Protein AF-M5BSR9-F1 (afdb_monomer_lite)

InterPro domains:
  IPR001547 Glycoside hydrolase, family 5 [PF00150] (48-193)
  IPR017853 Glycoside hydrolase superfamily [SSF51445] (1-193)
  IPR018087 Glycoside hydrolase, family 5, conserved site [PS00659] (159-168)
  IPR050386 Glycosyl Hydrolase 5 (Cellulase A) [PTHR31297] (33-192)

Secondary structure (DSSP, 8-state):
---------------PPPPPP----HHHHHHHH-SEEE-TTSTTSSSSTTSSSPPP-HHHHHHHHHTT--EEEE----GGGB-S-TTT-PBPHHHHHHHHHHHHHHHHTT-EEEE---GGGGTTT---SS-S-HHHHHHHHHHHHHHHHHHHTTS-TTEEE-S-SS----SHHHHHHHHHHHHHHHHHHHHTS--

Foldseek 3Di:
DDDDDDDDDPPPPPQDDFPAADDDDPVRLVVQQPPEEEPPCAQQPPPGGPNRHHHDDLVVLLVVVVVPGQAYEYEHEQVNQQPDAPPQRDGNPVSLVVVLVVVSSNVVNNHQYEYEHEPCQVPLLQQEDDDPDNVRSLSSLLNVLLVNLLSCQRHYPSYHYDYYPPRDYDDPVSVVSVVVSVVSSVVSNVVSYDD

pLDDT: mean 91.67, std 15.68, range [38.94, 98.94]

Structure (mmCIF, N/CA/C/O backbone):
data_AF-M5BSR9-F1
#
_entry.id   AF-M5BSR9-F1
#
loop_
_atom_site.group_PDB
_atom_site.id
_atom_site.type_symbol
_atom_site.label_atom_id
_atom_site.label_alt_id
_atom_site.label_comp_id
_atom_site.label_asym_id
_atom_site.label_entity_id
_atom_site.label_seq_id
_atom_site.pdbx_PDB_ins_code
_atom_site.Cartn_x
_atom_site.Cartn_y
_atom_site.Cartn_z
_atom_site.occupancy
_atom_site.B_iso_or_equiv
_atom_site.auth_seq_id
_atom_site.auth_comp_id
_atom_site.auth_asym_id
_atom_site.auth_atom_id
_atom_site.pdbx_PDB_model_num
ATOM 1 N N . MET A 1 1 ? -1.501 33.632 -49.656 1.00 40.09 1 MET A N 1
ATOM 2 C CA . MET A 1 1 ? -1.794 32.405 -48.884 1.00 40.09 1 MET A CA 1
ATOM 3 C C . MET A 1 1 ? -0.483 31.827 -48.371 1.00 40.09 1 MET A C 1
ATOM 5 O O . MET A 1 1 ? 0.263 31.257 -49.151 1.00 40.09 1 MET A O 1
ATOM 9 N N . ARG A 1 2 ? -0.150 32.055 -47.096 1.00 38.94 2 ARG A N 1
ATOM 10 C CA . ARG A 1 2 ? 0.936 31.354 -46.396 1.00 38.94 2 ARG A CA 1
ATOM 11 C C . ARG A 1 2 ? 0.256 30.343 -45.479 1.00 38.94 2 ARG A C 1
ATOM 13 O O . ARG A 1 2 ? -0.350 30.749 -44.494 1.00 38.94 2 ARG A O 1
ATOM 20 N N . SER A 1 3 ? 0.261 29.070 -45.859 1.00 41.88 3 SER A N 1
ATOM 21 C CA . SER A 1 3 ? -0.320 28.006 -45.039 1.00 41.88 3 SER A CA 1
ATOM 22 C C . SER A 1 3 ? 0.608 27.704 -43.865 1.00 41.88 3 SER A C 1
ATOM 24 O O . SER A 1 3 ? 1.765 27.342 -44.066 1.00 41.88 3 SER A O 1
ATOM 26 N N . LEU A 1 4 ? 0.090 27.873 -42.647 1.00 42.41 4 LEU A N 1
ATOM 27 C CA . LEU A 1 4 ? 0.660 27.321 -41.421 1.00 42.41 4 LEU A CA 1
ATOM 28 C C . LEU A 1 4 ? 0.577 25.789 -41.497 1.00 42.41 4 LEU A C 1
ATOM 30 O O . LEU A 1 4 ? -0.522 25.244 -41.581 1.00 42.41 4 LEU A O 1
ATOM 34 N N . LEU A 1 5 ? 1.712 25.094 -41.415 1.00 44.19 5 LEU A N 1
ATOM 35 C CA . LEU A 1 5 ? 1.720 23.705 -40.958 1.00 44.19 5 LEU A CA 1
ATOM 36 C C . LEU A 1 5 ? 1.663 23.723 -39.427 1.00 44.19 5 LEU A C 1
ATOM 38 O O . LEU A 1 5 ? 2.645 24.055 -38.766 1.00 44.19 5 LEU A O 1
ATOM 42 N N . ALA A 1 6 ? 0.507 23.372 -38.869 1.00 44.50 6 ALA A N 1
ATOM 43 C CA . ALA A 1 6 ? 0.396 22.985 -37.471 1.00 44.50 6 ALA A CA 1
ATOM 44 C C . ALA A 1 6 ? 0.890 21.536 -37.341 1.00 44.50 6 ALA A C 1
ATOM 46 O O . ALA A 1 6 ? 0.223 20.602 -37.784 1.00 44.50 6 ALA A O 1
ATOM 47 N N . GLY A 1 7 ? 2.085 21.351 -36.781 1.00 40.03 7 GLY A N 1
ATOM 48 C CA . GLY A 1 7 ? 2.580 20.036 -36.385 1.00 40.03 7 GLY A CA 1
ATOM 49 C C . GLY A 1 7 ? 1.849 19.575 -35.127 1.00 40.03 7 GLY A C 1
ATOM 50 O O . GLY A 1 7 ? 2.017 20.165 -34.063 1.00 40.03 7 GLY A O 1
ATOM 51 N N . LEU A 1 8 ? 1.026 18.536 -35.253 1.00 44.84 8 LEU A N 1
ATOM 52 C CA . LEU A 1 8 ? 0.405 17.861 -34.120 1.00 44.84 8 LEU A CA 1
ATOM 53 C C . LEU A 1 8 ? 1.486 17.020 -33.421 1.00 44.84 8 LEU A C 1
ATOM 55 O O . LEU A 1 8 ? 1.890 15.975 -33.927 1.00 44.84 8 LEU A O 1
ATOM 59 N N . ALA A 1 9 ? 1.990 17.485 -32.279 1.00 44.19 9 ALA A N 1
ATOM 60 C CA . ALA A 1 9 ? 2.841 16.668 -31.424 1.00 44.19 9 ALA A CA 1
ATOM 61 C C . ALA A 1 9 ? 1.963 15.621 -30.719 1.00 44.19 9 ALA A C 1
ATOM 63 O O . ALA A 1 9 ? 1.213 15.950 -29.800 1.00 44.19 9 ALA A O 1
ATOM 64 N N . LEU A 1 10 ? 2.033 14.358 -31.154 1.00 41.59 10 LEU A N 1
ATOM 65 C CA . LEU A 1 10 ? 1.544 13.242 -30.348 1.00 41.59 10 LEU A CA 1
ATOM 66 C C . LEU A 1 10 ? 2.498 13.063 -29.162 1.00 41.59 10 LEU A C 1
ATOM 68 O O . LEU A 1 10 ? 3.612 12.566 -29.320 1.00 41.59 10 LEU A O 1
ATOM 72 N N . PHE A 1 11 ? 2.047 13.429 -27.966 1.00 41.97 11 PHE A N 1
ATOM 73 C CA . PHE A 1 11 ? 2.651 12.936 -26.734 1.00 41.97 11 PHE A CA 1
ATOM 74 C C . PHE A 1 11 ? 2.250 11.468 -26.571 1.00 41.97 11 PHE A C 1
ATOM 76 O O . PHE A 1 11 ? 1.192 11.155 -26.031 1.00 41.97 11 PHE A O 1
ATOM 83 N N . ALA A 1 12 ? 3.081 10.553 -27.068 1.00 43.16 12 ALA A N 1
ATOM 84 C CA . ALA A 1 12 ? 3.018 9.165 -26.642 1.00 43.16 12 ALA A CA 1
ATOM 85 C C . ALA A 1 12 ? 3.561 9.107 -25.209 1.00 43.16 12 ALA A C 1
ATOM 87 O O . ALA A 1 12 ? 4.770 9.154 -24.986 1.00 43.16 12 ALA A O 1
ATOM 88 N N . SER A 1 13 ? 2.668 9.051 -24.223 1.00 47.84 13 SER A N 1
ATOM 89 C CA . SER A 1 13 ? 3.008 8.647 -22.863 1.00 47.84 13 SER A CA 1
ATOM 90 C C . SER A 1 13 ? 3.467 7.190 -22.917 1.00 47.84 13 SER A C 1
ATOM 92 O O . SER A 1 13 ? 2.666 6.263 -22.841 1.00 47.84 13 SER A O 1
ATOM 94 N N . GLY A 1 14 ? 4.771 6.994 -23.123 1.00 40.00 14 GLY A N 1
ATOM 95 C CA . GLY A 1 14 ? 5.427 5.694 -23.195 1.00 40.00 14 GLY A CA 1
ATOM 96 C C . GLY A 1 14 ? 5.402 4.972 -21.852 1.00 40.00 14 GLY A C 1
ATOM 97 O O . GLY A 1 14 ? 6.422 4.873 -21.186 1.00 40.00 14 GLY A O 1
ATOM 98 N N . HIS A 1 15 ? 4.240 4.464 -21.458 1.00 52.66 15 HIS A N 1
ATOM 99 C CA . HIS A 1 15 ? 4.150 3.375 -20.500 1.00 52.66 15 HIS A CA 1
ATOM 100 C C . HIS A 1 15 ? 4.100 2.097 -21.327 1.00 52.66 15 HIS A C 1
ATOM 102 O O . HIS A 1 15 ? 3.139 1.866 -22.063 1.00 52.66 15 HIS A O 1
ATOM 108 N N . ALA A 1 16 ? 5.159 1.289 -21.262 1.00 56.62 16 ALA A N 1
ATOM 109 C CA . ALA A 1 16 ? 5.094 -0.063 -21.792 1.00 56.62 16 ALA A CA 1
ATOM 110 C C . ALA A 1 16 ? 3.915 -0.763 -21.103 1.00 56.62 16 ALA A C 1
ATOM 112 O O . ALA A 1 16 ? 3.870 -0.830 -19.875 1.00 56.62 16 ALA A O 1
ATOM 113 N N . ALA A 1 17 ? 2.933 -1.212 -21.886 1.00 64.81 17 ALA A N 1
ATOM 114 C CA . ALA A 1 17 ? 1.788 -1.921 -21.340 1.00 64.81 17 ALA A CA 1
ATOM 115 C C . ALA A 1 17 ? 2.296 -3.147 -20.569 1.00 64.81 17 ALA A C 1
ATOM 117 O O . ALA A 1 17 ? 3.081 -3.936 -21.102 1.00 64.81 17 ALA A O 1
ATOM 118 N N . LEU A 1 18 ? 1.876 -3.286 -19.308 1.00 70.81 18 LEU A N 1
ATOM 119 C CA . LEU A 1 18 ? 2.193 -4.470 -18.517 1.00 70.81 18 LEU A CA 1
ATOM 120 C C . LEU A 1 18 ? 1.681 -5.720 -19.243 1.00 70.81 18 LEU A C 1
ATOM 122 O O . LEU A 1 18 ? 0.634 -5.692 -19.894 1.00 70.81 18 LEU A O 1
ATOM 126 N N . ALA A 1 19 ? 2.420 -6.824 -19.117 1.00 75.31 19 ALA A N 1
ATOM 127 C CA . ALA A 1 19 ? 1.963 -8.116 -19.616 1.00 75.31 19 ALA A CA 1
ATOM 128 C C . ALA A 1 19 ? 0.591 -8.468 -19.017 1.00 75.31 19 ALA A C 1
ATOM 130 O O . ALA A 1 19 ? 0.317 -8.124 -17.865 1.00 75.31 19 ALA A O 1
ATOM 131 N N . ALA A 1 20 ? -0.242 -9.164 -19.796 1.00 83.81 20 ALA A N 1
ATOM 132 C CA . ALA A 1 20 ? -1.565 -9.599 -19.360 1.00 83.81 20 ALA A CA 1
ATOM 133 C C . ALA A 1 20 ? -1.487 -10.464 -18.090 1.00 83.81 20 ALA A C 1
ATOM 135 O O . ALA A 1 20 ? -0.549 -11.247 -17.920 1.00 83.81 20 ALA A O 1
ATOM 136 N N . PHE A 1 21 ? -2.497 -10.332 -17.226 1.00 88.19 21 PHE A N 1
ATOM 137 C CA . PHE A 1 21 ? -2.599 -11.090 -15.983 1.00 88.19 21 PHE A CA 1
ATOM 138 C C . PHE A 1 21 ? -2.584 -12.600 -16.247 1.00 88.19 21 PHE A C 1
ATOM 140 O O . PHE A 1 21 ? -3.372 -13.111 -17.046 1.00 88.19 21 PHE A O 1
ATOM 147 N N . THR A 1 22 ? -1.722 -13.315 -15.530 1.00 90.56 22 THR A N 1
ATOM 148 C CA . THR A 1 22 ? -1.650 -14.779 -15.540 1.00 90.56 22 THR A CA 1
ATOM 149 C C . THR A 1 22 ? -1.961 -15.323 -14.151 1.00 90.56 22 THR A C 1
ATOM 151 O O . THR A 1 22 ? -1.345 -14.922 -13.171 1.00 90.56 22 THR A O 1
ATOM 154 N N . SER A 1 23 ? -2.897 -16.269 -14.044 1.00 92.12 23 SER A N 1
ATOM 155 C 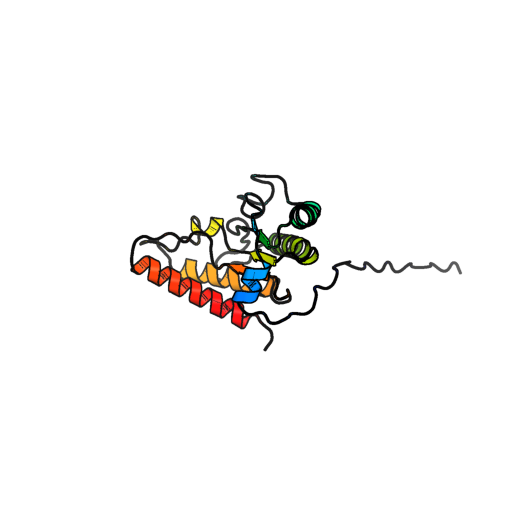CA . SER A 1 23 ? -3.198 -16.896 -12.753 1.00 92.12 23 SER A CA 1
ATOM 156 C C . SER A 1 23 ? -2.015 -17.743 -12.269 1.00 92.12 23 SER A C 1
ATOM 158 O O . SER A 1 23 ? -1.492 -18.567 -13.019 1.00 92.12 23 SER A O 1
ATOM 160 N N . LEU A 1 24 ? -1.610 -17.535 -11.015 1.00 93.94 24 LEU A N 1
ATOM 161 C CA . LEU A 1 24 ? -0.560 -18.284 -10.328 1.00 93.94 24 LEU A CA 1
ATOM 162 C C . LEU A 1 24 ? -1.091 -18.792 -8.990 1.00 93.94 24 LEU A C 1
ATOM 164 O O . LEU A 1 24 ? -1.826 -18.094 -8.288 1.00 93.94 24 LEU A O 1
ATOM 168 N N . THR A 1 25 ? -0.683 -19.995 -8.600 1.00 96.44 25 THR A N 1
ATOM 169 C CA . THR A 1 25 ? -0.879 -20.459 -7.225 1.00 96.44 25 THR A CA 1
ATOM 170 C C . THR A 1 25 ? 0.034 -19.689 -6.270 1.00 96.44 25 THR A C 1
ATOM 172 O O . THR A 1 25 ? 1.122 -19.254 -6.647 1.00 96.44 25 THR A O 1
ATOM 175 N N . ALA A 1 26 ? -0.339 -19.600 -4.989 1.00 95.06 26 ALA A N 1
ATOM 176 C CA . ALA A 1 26 ? 0.516 -18.981 -3.969 1.00 95.06 26 ALA A CA 1
ATOM 177 C C . ALA A 1 26 ? 1.925 -19.608 -3.919 1.00 95.06 26 ALA A C 1
ATOM 179 O O . ALA A 1 26 ? 2.918 -18.904 -3.743 1.00 95.06 26 ALA A O 1
ATOM 180 N N . LYS A 1 27 ? 2.022 -20.929 -4.139 1.00 96.81 27 LYS A N 1
ATOM 181 C CA . LYS A 1 27 ? 3.294 -21.660 -4.196 1.00 96.81 27 LYS A CA 1
ATOM 182 C C . LYS A 1 27 ? 4.157 -21.224 -5.382 1.00 96.81 27 LYS A C 1
ATOM 184 O O . LYS A 1 27 ? 5.357 -21.027 -5.213 1.00 96.81 27 LYS A O 1
ATOM 189 N N . GLU A 1 28 ? 3.568 -21.083 -6.568 1.00 96.75 28 GLU A N 1
ATOM 190 C CA . GLU A 1 28 ? 4.287 -20.621 -7.762 1.00 96.75 28 GLU A CA 1
ATOM 191 C C . GLU A 1 28 ? 4.722 -19.167 -7.630 1.00 96.75 28 GLU A C 1
ATOM 193 O O . GLU A 1 28 ? 5.862 -18.851 -7.961 1.00 96.75 28 GLU A O 1
ATOM 198 N N . THR A 1 29 ? 3.846 -18.302 -7.115 1.00 95.88 29 THR A N 1
ATOM 199 C CA . THR A 1 29 ? 4.175 -16.903 -6.835 1.00 95.88 29 THR A CA 1
ATOM 200 C C . THR A 1 29 ? 5.376 -16.823 -5.900 1.00 95.88 29 THR A C 1
ATOM 202 O O . THR A 1 29 ? 6.393 -16.240 -6.266 1.00 95.88 29 THR A O 1
ATOM 205 N N . PHE A 1 30 ? 5.326 -17.498 -4.747 1.00 94.94 30 PHE A N 1
A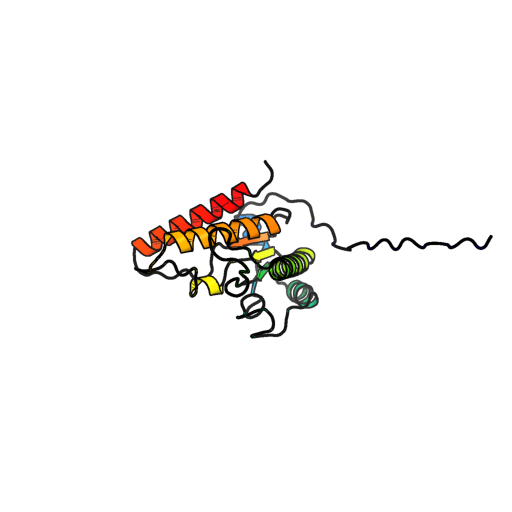TOM 206 C CA . PHE A 1 30 ? 6.420 -17.467 -3.775 1.00 94.94 30 PHE A CA 1
ATOM 207 C C . PHE A 1 30 ? 7.737 -18.006 -4.352 1.00 94.94 30 PHE A C 1
ATOM 209 O O . PHE A 1 30 ? 8.781 -17.377 -4.196 1.00 94.94 30 PHE A O 1
ATOM 216 N N . ALA A 1 31 ? 7.694 -19.118 -5.094 1.00 96.62 31 ALA A N 1
ATOM 217 C CA . ALA A 1 31 ? 8.881 -19.688 -5.733 1.00 96.62 31 ALA A CA 1
ATOM 218 C C . ALA A 1 31 ? 9.543 -18.738 -6.749 1.00 96.62 31 ALA A C 1
ATOM 220 O O . ALA A 1 31 ? 10.752 -18.811 -6.958 1.00 96.62 31 ALA A O 1
ATOM 221 N N . ARG A 1 32 ? 8.769 -17.847 -7.382 1.00 97.38 32 ARG A N 1
ATOM 222 C CA . ARG A 1 32 ? 9.273 -16.866 -8.356 1.00 97.38 32 ARG A CA 1
ATOM 223 C C . ARG A 1 32 ? 9.741 -15.558 -7.722 1.00 97.38 32 ARG A C 1
ATOM 225 O O . ARG A 1 32 ? 10.401 -14.784 -8.405 1.00 97.38 32 ARG A O 1
ATOM 232 N N . MET A 1 33 ? 9.416 -15.300 -6.456 1.00 97.94 33 MET A N 1
ATOM 233 C CA . MET A 1 33 ? 9.764 -14.054 -5.765 1.00 97.94 33 MET A CA 1
ATOM 234 C C . MET A 1 33 ? 11.171 -14.058 -5.154 1.00 97.94 33 MET A C 1
ATOM 236 O O . MET A 1 33 ? 11.705 -12.991 -4.862 1.00 97.94 33 MET A O 1
ATOM 240 N N . THR A 1 34 ? 11.776 -15.223 -4.919 1.00 95.94 34 THR A N 1
ATOM 241 C CA . THR A 1 34 ? 13.039 -15.335 -4.169 1.00 95.94 34 THR A CA 1
ATOM 242 C C . THR A 1 34 ? 14.285 -15.113 -5.050 1.00 95.94 34 THR A C 1
ATOM 244 O O . THR A 1 34 ? 14.368 -15.714 -6.122 1.00 95.94 34 THR A O 1
ATOM 247 N N . PRO A 1 35 ? 15.297 -14.341 -4.592 1.00 98.00 35 PRO A N 1
ATOM 248 C CA . PRO A 1 35 ? 15.324 -13.525 -3.372 1.00 98.00 35 PRO A CA 1
ATOM 249 C C . PRO A 1 35 ? 14.612 -12.172 -3.544 1.00 98.00 35 PRO A C 1
ATOM 251 O O . PRO A 1 35 ? 14.455 -11.671 -4.660 1.00 98.00 35 PRO A O 1
ATOM 254 N N . GLY A 1 36 ? 14.208 -11.579 -2.416 1.00 98.44 36 GLY A N 1
ATOM 255 C CA . GLY A 1 36 ? 13.555 -10.269 -2.355 1.00 98.44 36 GLY A CA 1
ATOM 256 C C . GLY A 1 36 ? 14.419 -9.189 -1.705 1.00 98.44 36 GLY A C 1
ATOM 257 O O . GLY A 1 36 ? 15.287 -9.493 -0.887 1.00 98.44 36 GLY A O 1
ATOM 258 N N . TRP A 1 37 ? 14.154 -7.933 -2.057 1.00 98.75 37 TRP A N 1
ATOM 259 C CA . TRP A 1 37 ? 14.810 -6.736 -1.517 1.00 98.75 37 TRP A CA 1
ATOM 260 C C . TRP A 1 37 ? 13.769 -5.710 -1.030 1.00 98.75 37 TRP A C 1
ATOM 262 O O . TRP A 1 37 ? 12.656 -5.687 -1.544 1.00 98.75 37 TRP A O 1
ATOM 272 N N . ASN A 1 38 ? 14.090 -4.869 -0.041 1.00 98.81 38 ASN A N 1
ATOM 273 C CA . ASN A 1 38 ? 13.192 -3.801 0.435 1.00 98.81 38 ASN A CA 1
ATOM 274 C C . ASN A 1 38 ? 13.702 -2.424 -0.002 1.00 98.81 38 ASN A C 1
ATOM 276 O O . ASN A 1 38 ? 14.840 -2.076 0.307 1.00 98.81 38 ASN A O 1
ATOM 280 N N . LEU A 1 39 ? 12.826 -1.614 -0.602 1.00 98.75 39 LEU A N 1
ATOM 281 C CA . LEU A 1 39 ? 13.049 -0.187 -0.853 1.00 98.75 39 LEU A CA 1
ATOM 282 C C . LEU A 1 39 ? 12.760 0.634 0.415 1.00 98.75 39 LEU A C 1
ATOM 284 O O . LEU A 1 39 ? 11.804 1.401 0.458 1.00 98.75 39 LEU A O 1
ATOM 288 N N . GLY A 1 40 ? 13.533 0.399 1.475 1.00 98.44 40 GLY A N 1
ATOM 289 C CA . GLY A 1 40 ? 13.321 1.047 2.775 1.00 98.44 40 GLY A CA 1
ATOM 290 C C . GLY A 1 40 ? 13.711 2.528 2.797 1.00 98.44 40 GLY A C 1
ATOM 291 O O . GLY A 1 40 ? 14.515 2.982 1.978 1.00 98.44 40 GLY A O 1
ATOM 292 N N . ASN A 1 41 ? 13.158 3.269 3.759 1.00 98.62 41 ASN A N 1
ATOM 293 C CA . ASN A 1 41 ? 13.392 4.697 4.009 1.00 98.62 41 ASN A CA 1
ATOM 294 C C . ASN A 1 41 ? 13.188 5.598 2.775 1.00 98.62 41 ASN A C 1
ATOM 296 O O . ASN A 1 41 ? 13.812 6.654 2.649 1.00 98.62 41 ASN A O 1
ATOM 300 N N . THR A 1 42 ? 12.321 5.166 1.863 1.00 98.75 42 THR A N 1
ATOM 301 C CA . THR A 1 42 ? 11.999 5.834 0.605 1.00 98.75 42 THR A CA 1
ATOM 302 C C . THR A 1 42 ? 10.559 6.338 0.653 1.00 98.75 42 THR A C 1
ATOM 304 O O . THR A 1 42 ? 10.334 7.437 1.150 1.00 98.75 42 THR A O 1
ATOM 307 N N . LEU A 1 43 ? 9.572 5.562 0.180 1.00 98.81 43 LEU A N 1
ATOM 308 C CA . LEU A 1 43 ? 8.159 5.977 0.202 1.00 98.81 43 LEU A CA 1
ATOM 309 C C . LEU A 1 43 ? 7.516 5.810 1.587 1.00 98.81 43 LEU A C 1
ATOM 311 O O . LEU A 1 43 ? 6.431 6.320 1.846 1.00 98.81 43 LEU A O 1
ATOM 315 N N . ASP A 1 44 ? 8.179 5.090 2.479 1.00 98.75 44 ASP A N 1
ATOM 316 C CA . ASP A 1 44 ? 7.855 4.960 3.891 1.00 98.75 44 ASP A CA 1
ATOM 317 C C . ASP A 1 44 ? 8.346 6.133 4.742 1.00 98.75 44 ASP A C 1
ATOM 319 O O . ASP A 1 44 ? 7.869 6.290 5.867 1.00 98.75 44 ASP A O 1
ATOM 323 N N . ALA A 1 45 ? 9.255 6.963 4.220 1.00 98.62 45 ALA A N 1
ATOM 324 C CA . ALA A 1 45 ? 9.807 8.093 4.952 1.00 98.62 45 ALA A CA 1
ATOM 325 C C . ALA A 1 45 ? 8.729 9.113 5.350 1.00 98.62 45 ALA A C 1
ATOM 327 O O . ALA A 1 45 ? 7.774 9.368 4.619 1.00 98.62 45 ALA A O 1
ATOM 328 N N . LEU A 1 46 ? 8.935 9.749 6.503 1.00 98.00 46 LEU A N 1
ATOM 329 C CA . LEU A 1 46 ? 8.064 10.796 7.032 1.00 98.00 46 LEU A CA 1
ATOM 330 C C . LEU A 1 46 ? 8.754 12.170 6.956 1.00 98.00 46 LEU A C 1
ATOM 332 O O . LEU A 1 46 ? 9.927 12.265 7.335 1.00 98.00 46 LEU A O 1
ATOM 336 N N . PRO A 1 47 ? 8.053 13.245 6.540 1.00 98.06 47 PRO A N 1
ATOM 337 C CA . PRO A 1 47 ? 6.653 13.262 6.090 1.00 98.06 47 PRO A CA 1
ATOM 338 C C . PRO A 1 47 ? 6.440 12.817 4.630 1.00 98.06 47 PRO A C 1
ATOM 340 O O . PRO A 1 47 ? 5.304 12.665 4.212 1.00 98.06 47 PRO A O 1
ATOM 343 N N . THR A 1 48 ? 7.495 12.671 3.824 1.00 98.56 48 THR A N 1
ATOM 344 C CA . THR A 1 48 ? 7.381 12.295 2.401 1.00 98.56 48 THR A CA 1
ATOM 345 C C . THR A 1 48 ? 8.682 11.680 1.877 1.00 98.56 48 THR A C 1
ATOM 347 O O . THR A 1 48 ? 9.743 11.838 2.494 1.00 98.56 48 THR A O 1
ATOM 350 N N . GLU A 1 49 ? 8.644 11.027 0.714 1.00 98.69 49 GLU A N 1
ATOM 351 C CA . GLU A 1 49 ? 9.841 10.555 0.006 1.00 98.69 49 GLU A CA 1
ATOM 352 C C . GLU A 1 49 ? 10.881 11.676 -0.155 1.00 98.69 49 GLU A C 1
ATOM 354 O O . GLU A 1 49 ? 10.552 12.806 -0.513 1.00 98.69 49 GLU A O 1
ATOM 359 N N . GLY A 1 50 ? 12.157 11.373 0.099 1.00 98.38 50 GLY A N 1
ATOM 360 C CA . GLY A 1 50 ? 13.211 12.390 0.140 1.00 98.38 50 GLY A CA 1
ATOM 361 C C . GLY A 1 50 ? 13.555 12.860 1.554 1.00 98.38 50 GLY A C 1
ATOM 362 O O . GLY A 1 50 ? 14.615 13.450 1.747 1.00 98.38 50 GLY A O 1
ATOM 363 N N . SER A 1 51 ? 12.693 12.598 2.545 1.00 98.38 51 SER A N 1
ATOM 364 C CA . SER A 1 51 ? 12.881 13.114 3.911 1.00 98.38 51 SER A CA 1
ATOM 365 C C . SER A 1 51 ? 13.946 12.355 4.706 1.00 98.38 51 SER A C 1
ATOM 367 O O . SER A 1 51 ? 14.611 12.951 5.550 1.00 98.38 51 SER A O 1
ATOM 369 N N . TRP A 1 52 ? 14.120 11.052 4.455 1.00 98.38 52 TRP A N 1
ATOM 370 C CA . TRP A 1 52 ? 15.129 10.218 5.134 1.00 98.38 52 TRP A CA 1
ATOM 371 C C . TRP A 1 52 ? 16.260 9.781 4.198 1.00 98.38 52 TRP A C 1
ATOM 373 O O . TRP A 1 52 ? 17.422 9.763 4.601 1.00 98.38 52 TRP A O 1
ATOM 383 N N . MET A 1 53 ? 15.934 9.454 2.946 1.00 97.25 53 MET A N 1
ATOM 384 C CA . MET A 1 53 ? 16.886 9.159 1.872 1.00 97.25 53 MET A CA 1
ATOM 385 C C . MET A 1 53 ? 16.428 9.805 0.566 1.00 97.25 53 MET A C 1
ATOM 387 O O . MET A 1 53 ? 15.273 10.203 0.439 1.00 97.25 53 MET A O 1
ATOM 391 N N . ALA A 1 54 ? 17.335 9.908 -0.409 1.00 97.44 54 ALA A N 1
ATOM 392 C CA . ALA A 1 54 ? 17.013 10.454 -1.723 1.00 97.44 54 ALA A CA 1
ATOM 393 C C . ALA A 1 54 ? 15.897 9.642 -2.421 1.00 97.44 54 ALA A C 1
ATOM 395 O O . ALA A 1 54 ? 15.865 8.418 -2.272 1.00 97.44 54 ALA A O 1
ATOM 396 N N . PRO A 1 55 ? 15.025 10.288 -3.220 1.00 98.38 55 PRO A N 1
ATOM 397 C CA . PRO A 1 55 ? 13.988 9.592 -3.976 1.00 98.38 55 PRO A CA 1
ATOM 398 C C . PRO A 1 55 ? 14.536 8.492 -4.889 1.00 98.38 55 PRO A C 1
ATOM 400 O O . PRO A 1 55 ? 15.607 8.639 -5.489 1.00 98.38 55 PRO A O 1
ATOM 403 N N . VAL A 1 56 ? 13.769 7.412 -5.052 1.00 98.56 56 VAL A N 1
ATOM 404 C CA . VAL A 1 56 ? 14.177 6.288 -5.903 1.00 98.56 56 VAL A CA 1
ATOM 405 C C . VAL A 1 56 ? 14.209 6.687 -7.377 1.00 98.56 56 VAL A C 1
ATOM 407 O O . VAL A 1 56 ? 13.331 7.403 -7.879 1.00 98.56 56 VAL A O 1
ATOM 410 N N . GLN A 1 57 ? 15.211 6.170 -8.088 1.00 98.25 57 GLN A N 1
ATOM 411 C CA . GLN A 1 57 ? 15.358 6.299 -9.535 1.00 98.25 57 GLN A CA 1
ATOM 412 C C . GLN A 1 57 ? 15.063 4.961 -10.222 1.00 98.25 57 GLN A C 1
ATOM 414 O O . GLN A 1 57 ? 15.365 3.901 -9.683 1.00 98.25 57 GLN A O 1
ATOM 419 N N . ASN A 1 58 ? 14.548 4.987 -11.455 1.00 97.56 58 ASN A N 1
ATOM 420 C CA . ASN A 1 58 ? 14.182 3.757 -12.178 1.00 97.56 58 ASN A CA 1
ATOM 421 C C . ASN A 1 58 ? 15.360 2.785 -12.350 1.00 97.56 58 ASN A C 1
ATOM 423 O O . ASN A 1 58 ? 15.158 1.571 -12.356 1.00 97.56 58 ASN A O 1
ATOM 427 N N . ILE A 1 59 ? 16.586 3.313 -12.465 1.00 98.25 59 ILE A N 1
ATOM 428 C CA . ILE A 1 59 ? 17.804 2.508 -12.603 1.00 98.25 59 ILE A CA 1
ATOM 429 C C . ILE A 1 59 ? 17.982 1.535 -11.428 1.00 98.25 59 ILE A C 1
ATOM 431 O O . ILE A 1 59 ? 18.426 0.410 -11.651 1.00 98.25 59 ILE A O 1
ATOM 435 N N . THR A 1 60 ? 17.537 1.906 -10.221 1.00 98.62 60 THR A N 1
ATOM 436 C CA . THR A 1 60 ? 17.593 1.059 -9.024 1.00 98.62 60 THR A CA 1
ATOM 437 C C . THR A 1 60 ? 16.903 -0.285 -9.258 1.00 98.62 60 THR A C 1
ATOM 439 O O . THR A 1 60 ? 17.470 -1.323 -8.933 1.00 98.62 60 THR A O 1
ATOM 442 N N . PHE A 1 61 ? 15.730 -0.303 -9.901 1.00 98.69 61 PHE A N 1
ATOM 443 C CA . PHE A 1 61 ? 14.997 -1.548 -10.161 1.00 98.69 61 PHE A CA 1
ATOM 444 C C . PHE A 1 61 ? 15.721 -2.456 -11.157 1.00 98.69 61 PHE A C 1
ATOM 446 O O . PHE A 1 61 ? 15.811 -3.665 -10.952 1.00 98.69 61 PHE A O 1
ATOM 453 N N . SER A 1 62 ? 16.296 -1.876 -12.214 1.00 98.31 62 SER A N 1
ATOM 454 C CA . SER A 1 62 ? 17.095 -2.654 -13.167 1.00 98.31 62 SER A CA 1
ATOM 455 C C . SER A 1 62 ? 18.387 -3.194 -12.547 1.00 98.31 62 SER A C 1
ATOM 457 O O . SER A 1 62 ? 18.793 -4.307 -12.871 1.00 98.31 62 SER A O 1
ATOM 459 N N . GLN A 1 63 ? 18.999 -2.446 -11.622 1.00 98.62 63 GLN A N 1
ATOM 460 C CA . GLN A 1 63 ? 20.204 -2.865 -10.908 1.00 98.62 63 GLN A CA 1
ATOM 461 C C . GLN A 1 63 ? 19.913 -4.049 -9.987 1.00 98.62 63 GLN A C 1
ATOM 463 O O . GLN A 1 63 ? 20.552 -5.086 -10.137 1.00 98.62 63 GLN A O 1
ATOM 468 N N . ILE A 1 64 ? 18.896 -3.963 -9.120 1.00 98.56 64 ILE A N 1
ATOM 469 C CA . ILE A 1 64 ? 18.568 -5.085 -8.224 1.00 98.56 64 ILE A CA 1
ATOM 470 C C . ILE A 1 64 ? 18.131 -6.333 -9.009 1.00 98.56 64 ILE A C 1
ATOM 472 O O . ILE A 1 64 ? 18.469 -7.455 -8.632 1.00 98.56 64 ILE A O 1
ATOM 476 N N . TYR A 1 65 ? 17.437 -6.169 -10.142 1.00 98.44 65 TYR A N 1
ATOM 477 C CA . TYR A 1 65 ? 17.085 -7.302 -10.999 1.00 98.44 65 TYR A CA 1
ATOM 478 C C . TYR A 1 65 ? 18.334 -7.980 -11.590 1.00 98.44 65 TYR A C 1
ATOM 480 O O . TYR A 1 65 ? 18.434 -9.215 -11.590 1.00 98.44 65 TYR A O 1
ATOM 488 N N . ALA A 1 66 ? 19.300 -7.178 -12.058 1.00 98.44 66 ALA A N 1
ATOM 489 C CA . ALA A 1 66 ? 20.584 -7.649 -12.576 1.00 98.44 66 ALA A CA 1
ATOM 490 C C . ALA A 1 66 ? 21.454 -8.312 -11.492 1.00 98.44 66 ALA A C 1
ATOM 492 O O . ALA A 1 66 ? 22.151 -9.280 -11.786 1.00 98.44 66 ALA A O 1
ATOM 493 N N . GLU A 1 67 ? 21.354 -7.859 -10.241 1.00 98.44 67 GLU A N 1
ATOM 494 C CA . GLU A 1 67 ? 21.995 -8.481 -9.072 1.00 98.44 67 GLU A CA 1
ATOM 495 C C . GLU A 1 67 ? 21.346 -9.810 -8.650 1.00 98.44 67 GLU A C 1
ATOM 497 O O . GLU A 1 67 ? 21.880 -10.531 -7.809 1.00 98.44 67 GLU A O 1
ATOM 502 N N . GLY A 1 68 ? 20.219 -10.182 -9.263 1.00 98.44 68 GLY A N 1
ATOM 503 C CA . GLY A 1 68 ? 19.579 -11.481 -9.066 1.00 98.44 68 GLY A CA 1
ATOM 504 C C . GLY A 1 68 ? 18.315 -11.448 -8.212 1.00 98.44 68 GLY A C 1
ATOM 505 O O . GLY A 1 68 ? 17.681 -12.494 -8.065 1.00 98.44 68 GLY A O 1
ATOM 506 N N . PHE A 1 69 ? 17.892 -10.284 -7.709 1.00 98.81 69 PHE A N 1
ATOM 507 C CA . PHE A 1 69 ? 16.606 -10.163 -7.026 1.00 98.81 69 PHE A CA 1
ATOM 508 C C . PHE A 1 69 ? 15.445 -10.412 -7.989 1.00 98.81 69 PHE A C 1
ATOM 510 O O . PHE A 1 69 ? 15.498 -10.110 -9.186 1.00 98.81 69 PHE A O 1
ATOM 517 N N . ARG A 1 70 ? 14.383 -11.017 -7.461 1.00 98.62 70 ARG A N 1
ATOM 518 C CA . ARG A 1 70 ? 13.167 -11.350 -8.214 1.00 98.62 70 ARG A CA 1
ATOM 519 C C . ARG A 1 70 ? 11.926 -10.682 -7.652 1.00 98.62 70 ARG A C 1
ATOM 521 O O . ARG A 1 70 ? 10.907 -10.620 -8.339 1.00 98.62 70 ARG A O 1
ATOM 528 N N . SER A 1 71 ? 12.024 -10.127 -6.451 1.00 98.88 71 SER A N 1
ATOM 529 C CA . SER A 1 71 ? 10.984 -9.294 -5.871 1.00 98.88 71 SER A CA 1
ATOM 530 C C . SER A 1 71 ? 11.548 -8.054 -5.190 1.00 98.88 71 SER A C 1
ATOM 532 O O . SER A 1 71 ? 12.682 -8.042 -4.707 1.00 98.88 71 SER A O 1
ATOM 534 N N . VAL A 1 72 ? 10.722 -7.014 -5.136 1.00 98.88 72 VAL A N 1
ATOM 535 C CA . VAL A 1 72 ? 10.930 -5.833 -4.308 1.00 98.88 72 VAL A CA 1
ATOM 536 C C . VAL A 1 72 ? 9.705 -5.600 -3.430 1.00 98.88 72 VAL A C 1
ATOM 538 O O . VAL A 1 72 ? 8.571 -5.613 -3.904 1.00 98.88 72 VAL A O 1
ATOM 541 N N . ARG A 1 73 ? 9.926 -5.377 -2.138 1.00 98.94 73 ARG A N 1
ATOM 542 C CA . ARG A 1 73 ? 8.926 -4.799 -1.245 1.00 98.94 73 ARG A CA 1
ATOM 543 C C . ARG A 1 73 ? 9.122 -3.290 -1.224 1.00 98.94 73 ARG A C 1
ATOM 545 O O . ARG A 1 73 ? 10.247 -2.821 -1.064 1.00 98.94 73 ARG A O 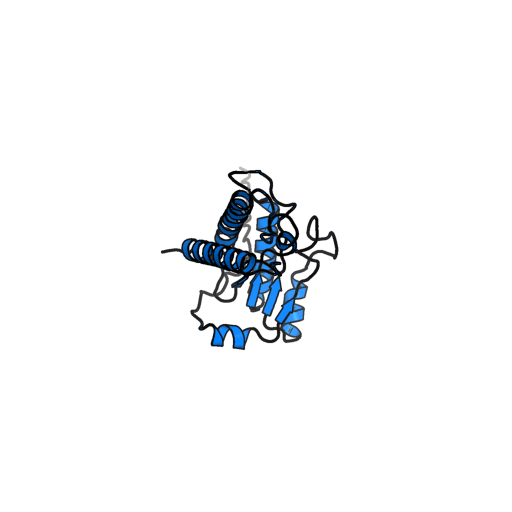1
ATOM 552 N N . ILE A 1 74 ? 8.034 -2.553 -1.409 1.00 98.94 74 ILE A N 1
ATOM 553 C CA . ILE A 1 74 ? 7.974 -1.093 -1.437 1.00 98.94 74 ILE A CA 1
ATOM 554 C C . ILE A 1 74 ? 7.115 -0.651 -0.242 1.00 98.94 74 ILE A C 1
ATOM 556 O O . ILE A 1 74 ? 5.888 -0.593 -0.356 1.00 98.94 74 ILE A O 1
ATOM 560 N N . PRO A 1 75 ? 7.744 -0.411 0.922 1.00 98.94 75 PRO A N 1
ATOM 561 C CA . PRO A 1 75 ? 7.109 0.208 2.077 1.00 98.94 75 PRO A CA 1
ATOM 562 C C . PRO A 1 75 ? 6.568 1.601 1.735 1.00 98.94 75 PRO A C 1
ATOM 564 O O . PRO A 1 75 ? 7.290 2.391 1.131 1.00 98.94 75 PRO A O 1
ATOM 567 N N . ILE A 1 76 ? 5.312 1.905 2.078 1.00 98.94 76 ILE A N 1
ATOM 568 C CA . ILE A 1 76 ? 4.671 3.192 1.753 1.00 98.94 76 ILE A CA 1
ATOM 569 C C . ILE A 1 76 ? 3.899 3.718 2.961 1.00 98.94 76 ILE A C 1
ATOM 571 O O . ILE A 1 76 ? 3.073 3.003 3.529 1.00 98.94 76 ILE A O 1
ATOM 575 N N . THR A 1 77 ? 4.131 4.980 3.318 1.00 98.88 77 THR A N 1
ATOM 576 C CA . THR A 1 77 ? 3.423 5.662 4.408 1.00 98.88 77 THR A CA 1
ATOM 577 C C . THR A 1 77 ? 2.447 6.703 3.856 1.00 98.88 77 THR A C 1
ATOM 579 O O . THR A 1 77 ? 2.745 7.390 2.882 1.00 98.88 77 THR A O 1
ATOM 582 N N . PHE A 1 78 ? 1.261 6.829 4.461 1.00 98.81 78 PHE A N 1
ATOM 583 C CA . PHE A 1 78 ? 0.203 7.741 3.991 1.00 98.81 78 PHE A CA 1
ATOM 584 C C . PHE A 1 78 ? -0.124 8.877 4.959 1.00 98.81 78 PHE A C 1
ATOM 586 O O . PHE A 1 78 ? -0.834 9.803 4.573 1.00 98.81 78 PHE A O 1
ATOM 593 N N . ASN A 1 79 ? 0.361 8.806 6.201 1.00 97.69 79 ASN A N 1
ATOM 594 C CA . ASN A 1 79 ? 0.009 9.708 7.297 1.00 97.69 79 ASN A CA 1
ATOM 595 C C . ASN A 1 79 ? -0.101 11.192 6.900 1.00 97.69 79 ASN A C 1
ATOM 597 O O . ASN A 1 79 ? -1.128 11.813 7.165 1.00 97.69 79 ASN A O 1
ATOM 601 N N . ASP A 1 80 ? 0.925 11.728 6.243 1.00 98.38 80 ASP A N 1
ATOM 602 C CA . ASP A 1 80 ? 1.040 13.148 5.889 1.00 98.38 80 ASP A CA 1
ATOM 603 C C . ASP A 1 80 ? 0.479 13.479 4.493 1.00 98.38 80 ASP A C 1
ATOM 605 O O . ASP A 1 80 ? 0.605 14.602 4.009 1.00 98.38 80 ASP A O 1
ATOM 609 N N . HIS A 1 81 ? -0.167 12.507 3.842 1.00 98.69 81 HIS A N 1
ATOM 610 C CA . HIS A 1 81 ? -0.678 12.611 2.475 1.00 98.69 81 HIS A CA 1
ATOM 611 C C . HIS A 1 81 ? -2.208 12.581 2.390 1.00 98.69 81 HIS A C 1
ATOM 613 O O . HIS A 1 81 ? -2.756 12.457 1.298 1.00 98.69 81 HIS A O 1
ATOM 619 N N . PHE A 1 82 ? -2.928 12.702 3.507 1.00 98.69 82 PHE A N 1
ATOM 620 C CA . PHE A 1 82 ? -4.376 12.922 3.483 1.00 98.69 82 PHE A CA 1
ATOM 621 C C . PHE A 1 82 ? -4.688 14.416 3.318 1.00 98.69 82 PHE A C 1
ATOM 623 O O . PHE A 1 82 ? -4.207 15.243 4.086 1.00 98.69 82 PHE A O 1
ATOM 630 N N . ILE A 1 83 ? -5.521 14.762 2.332 1.00 98.44 83 ILE A N 1
ATOM 631 C CA . ILE A 1 83 ? -5.933 16.146 2.018 1.00 98.44 83 ILE A CA 1
ATOM 632 C C . ILE A 1 83 ? -7.369 16.460 2.451 1.00 98.44 83 ILE A C 1
ATOM 634 O O . ILE A 1 83 ? -7.867 17.565 2.236 1.00 98.44 83 ILE A O 1
ATOM 638 N N . SER A 1 84 ? -8.066 15.478 3.018 1.00 98.44 84 SER A N 1
ATOM 639 C CA . SER A 1 84 ? -9.362 15.678 3.653 1.00 98.44 84 SER A CA 1
ATOM 640 C C . SER A 1 84 ? -9.495 14.792 4.882 1.00 98.44 84 SER A C 1
ATOM 642 O O . SER A 1 84 ? -8.921 13.704 4.945 1.00 98.44 84 SER A O 1
ATOM 644 N N . ASP A 1 85 ? -10.339 15.225 5.808 1.00 97.50 85 ASP A N 1
ATOM 645 C CA . ASP A 1 85 ? -10.722 14.443 6.976 1.00 97.50 85 ASP A CA 1
ATOM 646 C C . ASP A 1 85 ? -11.876 13.475 6.664 1.00 97.50 85 ASP A C 1
ATOM 648 O O . ASP A 1 85 ? -12.236 13.223 5.502 1.00 97.50 85 ASP A O 1
ATOM 652 N N . ALA A 1 86 ? -12.453 12.915 7.728 1.00 96.69 86 ALA A N 1
ATOM 653 C CA . ALA A 1 86 ? -13.672 12.128 7.677 1.00 96.69 86 ALA A CA 1
ATOM 654 C C . ALA A 1 86 ? -14.810 12.897 6.970 1.00 96.69 86 ALA A C 1
ATOM 656 O O . ALA A 1 86 ? -14.925 14.113 7.134 1.00 96.69 86 ALA A O 1
ATOM 657 N N . PRO A 1 87 ? -15.699 12.204 6.237 1.00 96.81 87 PRO A N 1
ATOM 658 C CA . PRO A 1 87 ? -15.739 10.752 6.030 1.00 96.81 87 PRO A CA 1
ATOM 659 C C . PRO A 1 87 ? -14.921 10.269 4.818 1.00 96.81 87 PRO A C 1
ATOM 661 O O . PRO A 1 87 ? -14.870 9.065 4.557 1.00 96.81 87 PRO A O 1
ATOM 664 N N . ASP A 1 88 ? -14.329 11.187 4.053 1.00 96.50 88 ASP A N 1
ATOM 665 C CA . ASP A 1 88 ? -13.768 10.872 2.739 1.00 96.50 88 ASP A CA 1
ATOM 666 C C . ASP A 1 88 ? -12.323 10.370 2.812 1.00 96.50 88 ASP A C 1
ATOM 668 O O . ASP A 1 88 ? -11.966 9.469 2.054 1.00 96.50 88 ASP A O 1
ATOM 672 N N . TYR A 1 89 ? -11.506 10.945 3.705 1.00 98.38 89 TYR A N 1
ATOM 673 C CA . TYR A 1 89 ? -10.074 10.646 3.842 1.00 98.38 89 TYR A CA 1
ATOM 674 C C . TYR A 1 89 ? -9.342 10.580 2.491 1.00 98.38 89 TYR A C 1
ATOM 676 O O . TYR A 1 89 ? -8.677 9.591 2.167 1.00 98.38 89 TYR A O 1
ATOM 684 N N . LYS A 1 90 ? -9.497 11.617 1.663 1.00 98.69 90 LYS A N 1
ATOM 685 C CA . LYS A 1 90 ? -8.880 11.680 0.336 1.00 98.69 90 LYS A CA 1
ATOM 686 C C . LYS A 1 90 ? -7.368 11.719 0.476 1.00 98.69 90 LYS A C 1
ATOM 688 O O . LYS A 1 90 ? -6.844 12.566 1.197 1.00 98.69 90 LYS A O 1
ATOM 693 N N . VAL A 1 91 ? -6.685 10.829 -0.232 1.00 98.88 91 VAL A N 1
ATOM 694 C CA . VAL A 1 91 ? -5.226 10.874 -0.361 1.00 98.88 91 VAL A CA 1
ATOM 695 C C . VAL A 1 91 ? -4.866 11.874 -1.457 1.00 98.88 91 VAL A C 1
ATOM 697 O O . VAL A 1 91 ? -5.564 11.968 -2.468 1.00 98.88 91 VAL A O 1
ATOM 700 N N . ASP A 1 92 ? -3.785 12.622 -1.255 1.00 98.81 92 ASP A N 1
ATOM 701 C CA . ASP A 1 92 ? -3.220 13.537 -2.238 1.00 98.81 92 ASP A CA 1
ATOM 702 C C . ASP A 1 92 ? -3.018 12.809 -3.585 1.00 98.81 92 ASP A C 1
ATOM 704 O O . ASP A 1 92 ? -2.250 11.839 -3.660 1.00 98.81 92 ASP A O 1
ATOM 708 N N . PRO A 1 93 ? -3.671 13.261 -4.673 1.00 98.62 93 PRO A N 1
ATOM 709 C CA . PRO A 1 93 ? -3.480 12.690 -5.999 1.00 98.62 93 PRO A CA 1
ATOM 710 C C . PRO A 1 93 ? -2.019 12.684 -6.469 1.00 98.62 93 PRO A C 1
ATOM 712 O O . PRO A 1 93 ? -1.632 11.781 -7.212 1.00 98.62 93 PRO A O 1
ATOM 715 N N . ALA A 1 94 ? -1.195 13.650 -6.044 1.00 98.75 94 ALA A N 1
ATOM 716 C CA . ALA A 1 94 ? 0.226 13.675 -6.382 1.00 98.75 94 ALA A CA 1
ATOM 717 C C . ALA A 1 94 ? 0.979 12.504 -5.733 1.00 98.75 94 ALA A C 1
ATOM 719 O O . ALA A 1 94 ? 1.802 11.859 -6.389 1.00 98.75 94 ALA A O 1
ATOM 720 N N . TRP A 1 95 ? 0.641 12.170 -4.485 1.00 98.88 95 TRP A N 1
ATOM 721 C CA . TRP A 1 95 ? 1.209 11.018 -3.788 1.00 98.88 95 TRP A CA 1
ATOM 722 C C . TRP A 1 95 ? 0.789 9.697 -4.434 1.00 98.88 95 TRP A C 1
ATOM 724 O O . TRP A 1 95 ? 1.638 8.865 -4.757 1.00 98.88 95 TRP A O 1
ATOM 734 N N . LEU A 1 96 ? -0.504 9.539 -4.742 1.00 98.81 96 LEU A N 1
ATOM 735 C CA . LEU A 1 96 ? -1.005 8.364 -5.466 1.00 98.81 96 LEU A CA 1
ATOM 736 C C . LEU A 1 96 ? -0.336 8.212 -6.840 1.00 98.81 96 LEU A C 1
ATOM 738 O O . LEU A 1 96 ? 0.052 7.109 -7.228 1.00 98.81 96 LEU A O 1
ATOM 742 N N . SER A 1 97 ? -0.143 9.316 -7.567 1.00 98.69 97 SER A N 1
ATOM 743 C CA . SER A 1 97 ? 0.566 9.301 -8.848 1.00 98.69 97 SER A CA 1
ATOM 744 C C . SER A 1 97 ? 2.025 8.869 -8.691 1.00 98.69 97 SER A C 1
ATOM 746 O O . SER A 1 97 ? 2.531 8.122 -9.533 1.00 98.69 97 SER A O 1
ATOM 748 N N . ARG A 1 98 ? 2.710 9.313 -7.628 1.00 98.75 98 ARG A N 1
ATOM 749 C CA . ARG A 1 98 ? 4.092 8.908 -7.348 1.00 98.75 98 ARG A CA 1
ATOM 750 C C . ARG A 1 98 ? 4.181 7.421 -7.017 1.00 98.75 98 ARG A C 1
ATOM 752 O O . ARG A 1 98 ? 5.021 6.738 -7.598 1.00 98.75 98 ARG A O 1
ATOM 759 N N . ILE A 1 99 ? 3.289 6.904 -6.172 1.00 98.81 99 ILE A N 1
ATOM 760 C CA . ILE A 1 99 ? 3.213 5.469 -5.864 1.00 98.81 99 ILE A CA 1
ATOM 761 C C . ILE A 1 99 ? 3.004 4.657 -7.145 1.00 98.81 99 ILE A C 1
ATOM 763 O O . ILE A 1 99 ? 3.765 3.727 -7.410 1.00 98.81 99 ILE A O 1
ATOM 767 N N . ASN A 1 100 ? 2.023 5.034 -7.976 1.00 98.62 100 ASN A N 1
ATOM 768 C CA . ASN A 1 100 ? 1.759 4.333 -9.232 1.00 98.62 100 ASN A CA 1
ATOM 769 C C . ASN A 1 100 ? 2.995 4.305 -10.140 1.00 98.62 100 ASN A C 1
ATOM 771 O O . ASN A 1 100 ? 3.335 3.255 -10.675 1.00 98.62 100 ASN A O 1
ATOM 775 N N . TYR A 1 101 ? 3.689 5.438 -10.271 1.00 98.62 101 TYR A N 1
ATOM 776 C CA . TYR A 1 101 ? 4.914 5.532 -11.060 1.00 98.62 101 TYR A CA 1
ATOM 777 C C . TYR A 1 101 ? 6.008 4.577 -10.563 1.00 98.62 101 TYR A C 1
ATOM 779 O O . TYR A 1 101 ? 6.614 3.865 -11.362 1.00 98.62 101 TYR A O 1
ATOM 787 N N . VAL A 1 102 ? 6.270 4.545 -9.252 1.00 98.81 102 VAL A N 1
ATOM 788 C CA . VAL A 1 102 ? 7.324 3.696 -8.675 1.00 98.81 102 VAL A CA 1
ATOM 789 C C . VAL A 1 102 ? 6.971 2.210 -8.818 1.00 98.81 102 VAL A C 1
ATOM 791 O O . VAL A 1 102 ? 7.830 1.407 -9.184 1.00 98.81 102 VAL A O 1
ATOM 794 N N . VAL A 1 103 ? 5.701 1.848 -8.604 1.00 98.75 103 VAL A N 1
ATOM 795 C CA . VAL A 1 103 ? 5.199 0.481 -8.813 1.00 98.75 103 VAL A CA 1
ATOM 796 C C . VAL A 1 103 ? 5.324 0.066 -10.281 1.00 98.75 103 VAL A C 1
ATOM 798 O O . VAL A 1 103 ? 5.810 -1.029 -10.559 1.00 98.75 103 VAL A O 1
ATOM 801 N N . ASP A 1 104 ? 4.955 0.936 -11.224 1.00 98.25 104 ASP A N 1
ATOM 802 C CA . ASP A 1 104 ? 5.104 0.668 -12.660 1.00 98.25 104 ASP A CA 1
ATOM 803 C C . ASP A 1 104 ? 6.568 0.501 -13.065 1.00 98.25 104 ASP A C 1
ATOM 805 O O . ASP A 1 104 ? 6.902 -0.435 -13.795 1.00 98.25 104 ASP A O 1
ATOM 809 N N . ALA A 1 105 ? 7.456 1.355 -12.551 1.00 98.12 105 ALA A N 1
ATOM 810 C CA . ALA A 1 105 ? 8.887 1.242 -12.795 1.00 98.12 105 ALA A CA 1
ATOM 811 C C . ALA A 1 105 ? 9.419 -0.123 -12.330 1.00 98.12 105 ALA A C 1
ATOM 813 O O . ALA A 1 105 ? 10.090 -0.805 -13.104 1.00 98.12 105 ALA A O 1
ATOM 814 N N . ALA A 1 106 ? 9.057 -0.569 -11.125 1.00 98.44 106 ALA A N 1
ATOM 815 C CA . ALA A 1 106 ? 9.456 -1.874 -10.608 1.00 98.44 106 ALA A CA 1
ATOM 816 C C . ALA A 1 106 ? 8.878 -3.038 -11.436 1.00 98.44 106 ALA A C 1
ATOM 818 O O . ALA A 1 106 ? 9.635 -3.890 -11.906 1.00 98.44 106 ALA A O 1
ATOM 819 N N . LEU A 1 107 ? 7.565 -3.052 -11.692 1.00 98.25 107 LEU A N 1
ATOM 820 C CA . LEU A 1 107 ? 6.901 -4.108 -12.469 1.00 98.25 107 LEU A CA 1
ATOM 821 C C . LEU A 1 107 ? 7.453 -4.217 -13.899 1.00 98.25 107 LEU A C 1
ATOM 823 O O . LEU A 1 107 ? 7.585 -5.324 -14.424 1.00 98.25 107 LEU A O 1
ATOM 827 N N . SER A 1 108 ? 7.823 -3.090 -14.519 1.00 97.19 108 SER A N 1
ATOM 828 C CA . SER A 1 108 ? 8.361 -3.060 -15.887 1.00 97.19 108 SER A CA 1
ATOM 829 C C . SER A 1 108 ? 9.701 -3.790 -16.043 1.00 97.19 108 SER A C 1
ATOM 831 O O . SER A 1 108 ? 10.042 -4.219 -17.143 1.00 97.19 108 SER A O 1
ATOM 833 N N . THR A 1 109 ? 10.440 -3.990 -14.946 1.00 97.25 109 THR A N 1
ATOM 834 C CA . THR A 1 109 ? 11.694 -4.764 -14.938 1.00 97.25 109 THR A CA 1
ATOM 835 C C . THR A 1 109 ? 11.480 -6.276 -14.821 1.00 97.25 109 THR A C 1
ATOM 837 O O . THR A 1 109 ? 12.431 -7.043 -14.942 1.00 97.25 109 THR A O 1
ATOM 840 N N . GLY A 1 110 ? 10.238 -6.722 -14.598 1.00 96.31 110 GLY A N 1
ATOM 841 C CA . GLY A 1 110 ? 9.895 -8.130 -14.387 1.00 96.31 110 GLY A CA 1
ATOM 842 C C . GLY A 1 110 ? 9.934 -8.585 -12.926 1.00 96.31 110 GLY A C 1
ATOM 843 O O . GLY A 1 110 ? 9.645 -9.756 -12.663 1.00 96.31 110 GLY A O 1
ATOM 844 N N . LEU A 1 111 ? 10.246 -7.684 -11.988 1.00 98.44 111 LEU A N 1
ATOM 845 C CA . LEU A 1 111 ? 10.163 -7.937 -10.549 1.00 98.44 111 LEU A CA 1
ATOM 846 C C . LEU A 1 111 ? 8.716 -8.199 -10.112 1.00 98.44 111 LEU A C 1
ATOM 848 O O . LEU A 1 111 ? 7.774 -7.562 -10.587 1.00 98.44 111 LEU A O 1
ATOM 852 N N . PHE A 1 112 ? 8.554 -9.096 -9.143 1.00 98.62 112 PHE A N 1
ATOM 853 C CA . PHE A 1 112 ? 7.384 -9.086 -8.270 1.00 98.62 112 PHE A CA 1
ATOM 854 C C . PHE A 1 112 ? 7.459 -7.888 -7.321 1.00 98.62 112 PHE A C 1
ATOM 856 O O . PHE A 1 112 ? 8.536 -7.542 -6.839 1.00 98.62 112 PHE A O 1
ATOM 863 N N . VAL A 1 113 ? 6.325 -7.261 -7.037 1.00 98.88 113 VAL A N 1
ATOM 864 C CA . VAL A 1 113 ? 6.237 -6.056 -6.213 1.00 98.88 113 VAL A CA 1
ATOM 865 C C . VAL A 1 113 ? 5.269 -6.302 -5.068 1.00 98.88 113 VAL A C 1
ATOM 867 O O . VAL A 1 113 ? 4.124 -6.668 -5.303 1.00 98.88 113 VAL A O 1
ATOM 870 N N . VAL A 1 114 ? 5.717 -6.088 -3.833 1.00 98.88 114 VAL A N 1
ATOM 871 C CA . VAL A 1 114 ? 4.856 -6.079 -2.643 1.00 98.88 114 VAL A CA 1
ATOM 872 C C . VAL A 1 114 ? 4.700 -4.638 -2.187 1.00 98.88 114 VAL A C 1
ATOM 874 O O . VAL A 1 114 ? 5.704 -3.983 -1.919 1.00 98.88 114 VAL A O 1
ATOM 877 N N . VAL A 1 115 ? 3.469 -4.148 -2.078 1.00 98.94 115 VAL A N 1
ATOM 878 C CA . VAL A 1 115 ? 3.178 -2.824 -1.512 1.00 98.94 115 VAL A CA 1
ATOM 879 C C . VAL A 1 115 ? 2.333 -2.943 -0.253 1.00 98.94 115 VAL A C 1
ATOM 881 O O . VAL A 1 115 ? 1.571 -3.900 -0.109 1.00 98.94 115 VAL A O 1
ATOM 884 N N . ASN A 1 116 ? 2.443 -1.966 0.645 1.00 98.88 116 ASN A N 1
ATOM 885 C CA . ASN A 1 116 ? 1.748 -1.991 1.927 1.00 98.88 116 ASN A CA 1
ATOM 886 C C . ASN A 1 116 ? 1.251 -0.611 2.379 1.00 98.88 116 ASN A C 1
ATOM 888 O O . ASN A 1 116 ? 1.316 0.3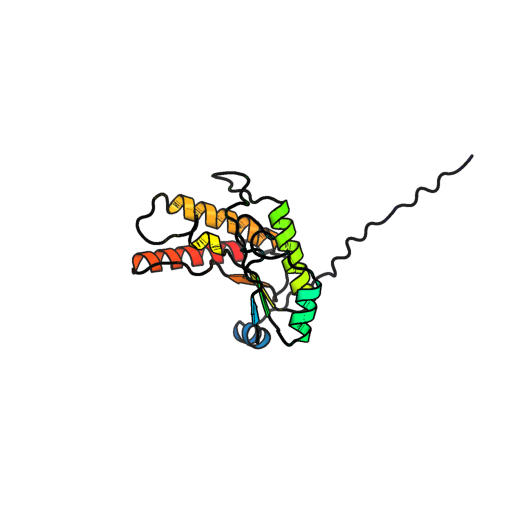70 1.639 1.00 98.88 116 ASN A O 1
ATOM 892 N N . VAL A 1 117 ? 0.766 -0.592 3.619 1.00 98.75 117 VAL A N 1
ATOM 893 C CA . VAL A 1 117 ? 0.597 0.580 4.482 1.00 98.75 117 VAL A CA 1
ATOM 894 C C . VAL A 1 117 ? 1.613 0.430 5.623 1.00 98.75 117 VAL A C 1
ATOM 896 O O . VAL A 1 117 ? 1.562 -0.572 6.342 1.00 98.75 117 VAL A O 1
ATOM 899 N N . HIS A 1 118 ? 2.582 1.342 5.743 1.00 98.81 118 HIS A N 1
ATOM 900 C CA . HIS A 1 118 ? 3.820 1.090 6.488 1.00 98.81 118 HIS A CA 1
ATOM 901 C C . HIS A 1 118 ? 3.858 1.715 7.886 1.00 98.81 118 HIS A C 1
ATOM 903 O O . HIS A 1 118 ? 3.423 1.085 8.846 1.00 98.81 118 HIS A O 1
ATOM 909 N N . HIS A 1 119 ? 4.380 2.937 8.032 1.00 98.56 119 HIS A N 1
ATOM 910 C CA . HIS A 1 119 ? 4.515 3.590 9.340 1.00 98.56 119 HIS A CA 1
ATOM 911 C C . HIS A 1 119 ? 3.204 4.151 9.887 1.00 98.56 119 HIS A C 1
ATOM 913 O O . HIS A 1 119 ? 3.127 4.575 11.039 1.00 98.56 119 HIS A O 1
ATOM 919 N N . ASP A 1 120 ? 2.133 4.082 9.100 1.00 98.38 120 ASP A N 1
ATOM 920 C CA . ASP A 1 120 ? 0.781 4.310 9.587 1.00 98.38 120 ASP A CA 1
ATOM 921 C C . ASP A 1 120 ? 0.436 3.371 10.761 1.00 98.38 120 ASP A C 1
ATOM 923 O O . ASP A 1 120 ? -0.360 3.750 11.619 1.00 98.38 120 ASP A O 1
ATOM 927 N N . SER A 1 121 ? 1.063 2.186 10.840 1.00 96.88 121 SER A N 1
ATOM 928 C CA . SER A 1 121 ? 0.785 1.140 11.835 1.00 96.88 121 SER A CA 1
ATOM 929 C C . SER A 1 121 ? 1.115 1.483 13.282 1.00 96.88 121 SER A C 1
ATOM 931 O O . SER A 1 121 ? 0.483 0.941 14.184 1.00 96.88 121 SER A O 1
ATOM 933 N N . TRP A 1 122 ? 2.068 2.381 13.515 1.00 94.38 122 TRP A N 1
ATOM 934 C CA . TRP A 1 122 ? 2.366 2.935 14.839 1.00 94.38 122 TRP A CA 1
ATOM 935 C C . TRP A 1 122 ? 1.878 4.382 14.984 1.00 94.38 122 TRP A C 1
ATOM 937 O O . TRP A 1 122 ? 2.060 4.999 16.032 1.00 94.38 122 TRP A O 1
ATOM 947 N N . ASN A 1 123 ? 1.251 4.921 13.937 1.00 93.44 123 ASN A N 1
ATOM 948 C CA . ASN A 1 123 ? 0.676 6.255 13.911 1.00 93.44 123 ASN A CA 1
ATOM 949 C C . ASN A 1 123 ? -0.860 6.163 13.966 1.00 93.44 123 ASN A C 1
ATOM 951 O O . ASN A 1 123 ? -1.419 5.664 14.943 1.00 93.44 123 ASN A O 1
ATOM 955 N N . TRP A 1 124 ? -1.580 6.607 12.933 1.00 95.50 124 TRP A N 1
ATOM 956 C CA . TRP A 1 124 ? -3.045 6.666 12.973 1.00 95.50 124 TRP A CA 1
ATOM 957 C C . TRP A 1 124 ? -3.737 5.298 12.848 1.00 95.50 124 TRP A C 1
ATOM 959 O O . TRP A 1 124 ? -4.902 5.179 13.231 1.00 95.50 124 TRP A O 1
ATOM 969 N N . ALA A 1 125 ? -3.059 4.281 12.307 1.00 95.88 125 ALA A N 1
ATOM 970 C CA . ALA A 1 125 ? -3.596 2.938 12.083 1.00 95.88 125 ALA A CA 1
ATOM 971 C C . ALA A 1 125 ? -3.144 1.920 13.144 1.00 95.88 125 ALA A C 1
ATOM 973 O O . ALA A 1 125 ? -3.342 0.720 12.957 1.00 95.88 125 ALA A O 1
ATOM 974 N N . ASP A 1 126 ? -2.566 2.370 14.261 1.00 94.12 126 ASP A N 1
ATOM 975 C CA . ASP A 1 126 ? -2.315 1.500 15.408 1.00 94.12 126 ASP A CA 1
ATOM 976 C C . ASP A 1 126 ? -3.653 1.099 16.033 1.00 94.12 126 ASP A C 1
ATOM 978 O O . ASP A 1 126 ? -4.318 1.928 16.653 1.00 94.12 126 ASP A O 1
ATOM 982 N N . MET A 1 127 ? -4.053 -0.163 15.873 1.00 93.12 127 MET A N 1
ATOM 983 C CA . MET A 1 127 ? -5.341 -0.674 16.350 1.00 93.12 127 MET A CA 1
ATOM 984 C C . MET A 1 127 ? -5.284 -1.332 17.737 1.00 93.12 127 MET A C 1
ATOM 986 O O . MET A 1 127 ? -6.335 -1.692 18.262 1.00 93.12 127 MET A O 1
ATOM 990 N N . ALA A 1 128 ? -4.100 -1.481 18.337 1.00 91.56 128 ALA A N 1
ATOM 991 C CA . ALA A 1 128 ? -3.927 -2.238 19.574 1.00 91.56 128 ALA A CA 1
ATOM 992 C C . ALA A 1 128 ? -4.397 -1.479 20.824 1.00 91.56 128 ALA A C 1
ATOM 994 O O . ALA A 1 128 ? -4.297 -0.250 20.911 1.00 91.56 128 ALA A O 1
ATOM 995 N N . GLY A 1 129 ? -4.811 -2.215 21.852 1.00 90.00 129 GLY A N 1
ATOM 996 C CA . GLY A 1 129 ? -5.134 -1.683 23.172 1.00 90.00 129 GLY A CA 1
ATOM 997 C C . GLY A 1 129 ? -6.338 -0.725 23.207 1.00 90.00 129 GLY A C 1
ATOM 998 O O . GLY A 1 129 ? -7.040 -0.528 22.212 1.00 90.00 129 GLY A O 1
ATOM 999 N N . PRO A 1 130 ? -6.603 -0.093 24.367 1.00 87.62 130 PRO A N 1
ATOM 1000 C CA . PRO A 1 130 ? -7.802 0.714 24.601 1.00 87.62 130 PRO A CA 1
ATOM 1001 C C . PRO A 1 130 ? -7.671 2.145 24.047 1.00 87.62 130 PRO A C 1
ATOM 1003 O O . PRO A 1 130 ? -7.872 3.128 24.760 1.00 87.62 130 PRO A O 1
ATOM 1006 N N . LYS A 1 131 ? -7.297 2.282 22.774 1.00 87.62 131 LYS A N 1
ATOM 1007 C CA . LYS A 1 131 ? -7.219 3.583 22.095 1.00 87.62 131 LYS A CA 1
ATOM 1008 C C . LYS A 1 131 ? -8.626 4.072 21.700 1.00 87.62 131 LYS A C 1
ATOM 1010 O O . LYS A 1 131 ? -9.457 3.243 21.318 1.00 87.62 131 LYS A O 1
ATOM 1015 N N . PRO A 1 132 ? -8.903 5.388 21.734 1.00 88.62 132 PRO A N 1
ATOM 1016 C CA . PRO A 1 132 ? -10.203 5.931 21.337 1.00 88.62 132 PRO A CA 1
ATOM 1017 C C . PRO A 1 132 ? -10.491 5.705 19.846 1.00 88.62 132 PRO A C 1
ATOM 1019 O O . PRO A 1 132 ? -9.586 5.446 19.051 1.00 88.62 132 PRO A O 1
ATOM 1022 N N . ASP A 1 133 ? -11.762 5.788 19.462 1.00 92.88 133 ASP A N 1
ATOM 1023 C CA . ASP A 1 133 ? -12.198 5.891 18.063 1.00 92.88 133 ASP A CA 1
ATOM 1024 C C . ASP A 1 133 ? -11.703 4.763 17.139 1.00 92.88 133 ASP A C 1
ATOM 1026 O O . ASP A 1 133 ? -11.295 4.996 15.998 1.00 92.88 133 ASP A O 1
ATOM 1030 N N . ILE A 1 134 ? -11.722 3.514 17.622 1.00 94.75 134 ILE A N 1
ATOM 1031 C CA . ILE A 1 134 ? -11.322 2.348 16.813 1.00 94.75 134 ILE A CA 1
ATOM 1032 C C . ILE A 1 134 ? -12.125 2.247 15.511 1.00 94.75 134 ILE A C 1
ATOM 1034 O O . ILE A 1 134 ? -11.557 1.955 14.461 1.00 94.75 134 ILE A O 1
ATOM 1038 N N . ASP A 1 135 ? -13.418 2.567 15.549 1.00 95.62 135 ASP A N 1
ATOM 1039 C CA . ASP A 1 135 ? -14.275 2.529 14.365 1.00 95.62 135 ASP A CA 1
ATOM 1040 C C . ASP A 1 135 ? -13.900 3.617 13.350 1.00 95.62 135 ASP A C 1
ATOM 1042 O O . ASP A 1 135 ? -13.896 3.356 12.148 1.00 95.62 135 ASP A O 1
ATOM 1046 N N . ALA A 1 136 ? -13.496 4.808 13.808 1.00 96.62 136 ALA A N 1
ATOM 1047 C CA . ALA A 1 136 ? -13.018 5.867 12.919 1.00 96.62 136 ALA A CA 1
ATOM 1048 C C . ALA A 1 136 ? -11.672 5.498 12.276 1.00 96.62 136 ALA A C 1
ATOM 1050 O O . ALA A 1 136 ? -11.475 5.713 11.079 1.00 96.62 136 ALA A O 1
ATOM 1051 N N . ARG A 1 137 ? -10.758 4.884 13.039 1.00 96.50 137 ARG A N 1
ATOM 1052 C CA . ARG A 1 137 ? -9.480 4.377 12.512 1.00 96.50 137 ARG A CA 1
ATOM 1053 C C . ARG A 1 137 ? -9.694 3.262 11.486 1.00 96.50 137 ARG A C 1
ATOM 1055 O O . ARG A 1 137 ? -9.084 3.301 10.417 1.00 96.50 137 ARG A O 1
ATOM 1062 N N . LYS A 1 138 ? -10.609 2.321 11.752 1.00 97.31 138 LYS A N 1
ATOM 1063 C CA . LYS A 1 138 ? -11.031 1.294 10.783 1.00 97.31 138 LYS A CA 1
ATOM 1064 C C . LYS A 1 138 ? -11.632 1.923 9.525 1.00 97.31 138 LYS A C 1
ATOM 1066 O O . LYS A 1 138 ? -11.229 1.556 8.427 1.00 97.31 138 LYS A O 1
ATOM 1071 N N . ALA A 1 139 ? -12.511 2.915 9.663 1.00 98.12 139 ALA A N 1
ATOM 1072 C CA . ALA A 1 139 ? -13.096 3.618 8.520 1.00 98.12 139 ALA A CA 1
ATOM 1073 C C . ALA A 1 139 ? -12.033 4.338 7.670 1.00 98.12 139 ALA A C 1
ATOM 1075 O O . ALA A 1 139 ? -12.059 4.241 6.442 1.00 98.12 139 ALA A O 1
ATOM 1076 N N . LYS A 1 140 ? -11.057 5.007 8.301 1.00 98.50 140 LYS A N 1
ATOM 1077 C CA . LYS A 1 140 ? -9.922 5.629 7.598 1.00 98.50 140 LYS A CA 1
ATOM 1078 C C . LYS A 1 140 ? -9.087 4.589 6.845 1.00 98.50 140 LYS A C 1
ATOM 1080 O O . LYS A 1 140 ? -8.749 4.808 5.683 1.00 98.50 140 LYS A O 1
ATOM 1085 N N . PHE A 1 141 ? -8.813 3.440 7.464 1.00 98.62 141 PHE A N 1
ATOM 1086 C CA . PHE A 1 141 ? -8.097 2.329 6.828 1.00 98.62 141 PHE A CA 1
ATOM 1087 C C . PHE A 1 141 ? -8.845 1.771 5.610 1.00 98.62 141 PHE A C 1
ATOM 1089 O O . PHE A 1 141 ? -8.248 1.576 4.551 1.00 98.62 141 PHE A O 1
ATOM 1096 N N . GLU A 1 142 ? -10.158 1.569 5.719 1.00 98.62 142 GLU A N 1
ATOM 1097 C CA . GLU A 1 142 ? -10.985 1.115 4.597 1.00 98.62 142 GLU A CA 1
ATOM 1098 C C . GLU A 1 142 ? -11.007 2.139 3.454 1.00 98.62 142 GLU A C 1
ATOM 1100 O O . GLU A 1 142 ? -10.872 1.766 2.289 1.00 98.62 142 GLU A O 1
ATOM 1105 N N . LYS A 1 143 ? -11.123 3.437 3.766 1.00 98.62 143 LYS A N 1
ATOM 1106 C CA . LYS A 1 143 ? -11.101 4.518 2.767 1.00 98.62 143 LYS A CA 1
ATOM 1107 C C . LYS A 1 143 ? -9.758 4.650 2.063 1.00 98.62 143 LYS A C 1
ATOM 1109 O O . LYS A 1 143 ? -9.732 4.884 0.852 1.00 98.62 143 LYS A O 1
ATOM 1114 N N . LEU A 1 144 ? -8.657 4.458 2.787 1.00 98.75 144 LEU A N 1
ATOM 1115 C CA . LEU A 1 144 ? -7.329 4.371 2.193 1.00 98.75 144 LEU A CA 1
ATOM 1116 C C . LEU A 1 144 ? -7.254 3.192 1.216 1.00 98.75 144 LEU A C 1
ATOM 1118 O O . LEU A 1 144 ? -6.956 3.391 0.039 1.00 98.75 144 LEU A O 1
ATOM 1122 N N . TRP A 1 145 ? -7.589 1.979 1.664 1.00 98.75 145 TRP A N 1
ATOM 1123 C CA . TRP A 1 145 ? -7.493 0.789 0.817 1.00 98.75 145 TRP A CA 1
ATOM 1124 C C . TRP A 1 145 ? -8.450 0.806 -0.377 1.00 98.75 145 TRP A C 1
ATOM 1126 O O . TRP A 1 145 ? -8.100 0.268 -1.422 1.00 98.75 145 TRP A O 1
ATOM 1136 N N . GLN A 1 146 ? -9.611 1.462 -0.287 1.00 98.56 146 GLN A N 1
ATOM 1137 C CA . GLN A 1 146 ? -10.503 1.667 -1.436 1.00 98.56 146 GLN A CA 1
ATOM 1138 C C . GLN A 1 146 ? -9.823 2.484 -2.543 1.00 98.56 146 GLN A C 1
ATOM 1140 O O . GLN A 1 146 ? -9.826 2.072 -3.703 1.00 98.56 146 GLN A O 1
ATOM 1145 N N . GLN A 1 147 ? -9.215 3.620 -2.191 1.00 98.44 147 GLN A N 1
ATOM 1146 C CA . GLN A 1 147 ? -8.481 4.465 -3.141 1.00 98.44 147 GLN A CA 1
ATOM 1147 C C . GLN A 1 147 ? -7.244 3.741 -3.676 1.00 98.44 147 GLN A C 1
ATOM 1149 O O . GLN A 1 147 ? -6.961 3.774 -4.874 1.00 98.44 147 GLN A O 1
ATOM 1154 N N . TYR A 1 148 ? -6.534 3.045 -2.791 1.00 98.25 148 TYR A N 1
ATOM 1155 C CA . TYR A 1 148 ? -5.272 2.411 -3.121 1.00 98.25 148 TYR A CA 1
ATOM 1156 C C . TYR A 1 148 ? -5.440 1.167 -4.004 1.00 98.25 148 TYR A C 1
ATOM 1158 O O . TYR A 1 148 ? -4.762 1.022 -5.022 1.00 98.25 148 TYR A O 1
ATOM 1166 N N . ALA A 1 149 ? -6.411 0.306 -3.689 1.00 98.00 149 ALA A N 1
ATOM 1167 C CA . ALA A 1 149 ? -6.758 -0.829 -4.535 1.00 98.00 149 ALA A CA 1
ATOM 1168 C C . ALA A 1 149 ? -7.299 -0.358 -5.893 1.00 98.00 149 ALA A C 1
ATOM 1170 O O . ALA A 1 149 ? -6.960 -0.947 -6.914 1.00 98.00 149 ALA A O 1
ATOM 1171 N N . ALA A 1 150 ? -8.086 0.726 -5.935 1.00 96.81 150 ALA A N 1
ATOM 1172 C CA . ALA A 1 150 ? -8.574 1.292 -7.192 1.00 96.81 150 ALA A CA 1
ATOM 1173 C C . ALA A 1 150 ? -7.442 1.833 -8.085 1.00 96.81 150 ALA A C 1
ATOM 1175 O O . ALA A 1 150 ? -7.514 1.664 -9.302 1.00 96.81 150 ALA A O 1
ATOM 1176 N N . LEU A 1 151 ? -6.404 2.439 -7.495 1.00 97.06 151 LEU A N 1
ATOM 1177 C CA . LEU A 1 151 ? -5.211 2.919 -8.203 1.00 97.06 151 LEU A CA 1
ATOM 1178 C C . LEU A 1 151 ? -4.464 1.777 -8.910 1.00 97.06 151 LEU A C 1
ATOM 1180 O O . LEU A 1 151 ? -3.996 1.942 -10.034 1.00 97.06 151 LEU A O 1
ATOM 1184 N N . LEU A 1 152 ? -4.347 0.624 -8.247 1.00 96.50 152 LEU A N 1
ATOM 1185 C CA . LEU A 1 152 ? -3.475 -0.473 -8.671 1.00 96.50 152 LEU A CA 1
ATOM 1186 C C . LEU A 1 152 ? -4.226 -1.698 -9.234 1.00 96.50 152 LEU A C 1
ATOM 1188 O O . LEU A 1 152 ? -3.606 -2.720 -9.519 1.00 96.50 152 LEU A O 1
ATOM 1192 N N . LYS A 1 153 ? -5.546 -1.612 -9.438 1.00 94.19 153 LYS A N 1
ATOM 1193 C CA . LYS A 1 153 ? -6.392 -2.751 -9.853 1.00 94.19 153 LYS A CA 1
ATOM 1194 C C . LYS A 1 153 ? -6.047 -3.362 -11.214 1.00 94.19 153 LYS A C 1
ATOM 1196 O O . LYS A 1 153 ? -6.333 -4.530 -11.440 1.00 94.19 153 LYS A O 1
ATOM 1201 N N . ASP A 1 154 ? -5.488 -2.569 -12.131 1.00 92.50 154 ASP A N 1
ATOM 1202 C CA . ASP A 1 154 ? -5.192 -2.998 -13.506 1.00 92.50 154 ASP A CA 1
ATOM 1203 C C . ASP A 1 154 ? -3.728 -3.483 -13.662 1.00 92.50 154 ASP A C 1
ATOM 1205 O O . ASP A 1 154 ? -3.267 -3.718 -14.780 1.00 92.50 154 ASP A O 1
ATOM 1209 N N . LYS A 1 155 ? -2.973 -3.633 -12.558 1.00 94.19 155 LYS A N 1
ATOM 1210 C CA . LYS A 1 155 ? -1.645 -4.273 -12.576 1.00 94.19 155 LYS A CA 1
ATOM 1211 C C . LYS A 1 155 ? -1.785 -5.795 -12.729 1.00 94.19 155 LYS A C 1
ATOM 1213 O O . LYS A 1 155 ? -2.837 -6.370 -12.461 1.00 94.19 155 LYS A O 1
ATOM 1218 N N . ASN A 1 156 ? -0.722 -6.455 -13.185 1.00 94.12 156 ASN A N 1
ATOM 1219 C CA . ASN A 1 156 ? -0.727 -7.905 -13.396 1.00 94.12 156 ASN A CA 1
ATOM 1220 C C . ASN A 1 156 ? -0.407 -8.695 -12.112 1.00 94.12 156 ASN A C 1
ATOM 1222 O O . ASN A 1 156 ? -0.237 -8.125 -11.036 1.00 94.12 156 ASN A O 1
ATOM 1226 N N . GLU A 1 157 ? -0.300 -10.020 -12.229 1.00 95.25 157 GLU A N 1
ATOM 1227 C CA . GLU A 1 157 ? -0.122 -10.956 -11.110 1.00 95.25 157 GLU A CA 1
ATOM 1228 C C . GLU A 1 157 ? 1.168 -10.761 -10.302 1.00 95.25 157 GLU A C 1
ATOM 1230 O O . GLU A 1 157 ? 1.339 -11.380 -9.252 1.00 95.25 157 GLU A O 1
ATOM 1235 N N . ARG A 1 158 ? 2.100 -9.936 -10.798 1.00 97.31 158 ARG A N 1
ATOM 1236 C CA . ARG A 1 158 ? 3.349 -9.630 -10.100 1.00 97.31 158 ARG A CA 1
ATOM 1237 C C . ARG A 1 158 ? 3.177 -8.605 -8.986 1.00 97.31 158 ARG A C 1
ATOM 1239 O O . ARG A 1 158 ? 4.092 -8.484 -8.178 1.00 97.31 158 ARG A O 1
ATOM 1246 N N . LEU A 1 159 ? 2.054 -7.888 -8.921 1.00 97.88 159 LEU A N 1
ATOM 1247 C CA . LEU A 1 159 ? 1.742 -7.011 -7.794 1.00 97.88 159 LEU A CA 1
ATOM 1248 C C . LEU A 1 159 ? 1.022 -7.787 -6.683 1.00 97.88 159 LEU A C 1
ATOM 1250 O O . LEU A 1 159 ? 0.010 -8.443 -6.917 1.00 97.88 159 LEU A O 1
ATOM 1254 N N . LEU A 1 160 ? 1.526 -7.656 -5.460 1.00 98.25 160 LEU A N 1
ATOM 1255 C CA . LEU A 1 160 ? 0.939 -8.184 -4.238 1.00 98.25 160 LEU A CA 1
ATOM 1256 C C . LEU A 1 160 ? 0.662 -7.040 -3.255 1.00 98.25 160 LEU A C 1
ATOM 1258 O O . LEU A 1 160 ? 1.441 -6.092 -3.144 1.00 98.25 160 LEU A O 1
ATOM 1262 N N . PHE A 1 161 ? -0.426 -7.176 -2.499 1.00 98.56 161 PHE A N 1
ATOM 1263 C CA . PHE A 1 161 ? -0.806 -6.253 -1.433 1.00 98.56 161 PHE A CA 1
ATOM 1264 C C . PHE A 1 161 ? -0.572 -6.890 -0.057 1.00 98.56 161 PHE A C 1
ATOM 1266 O O . PHE A 1 161 ? -1.035 -7.999 0.208 1.00 98.56 161 PHE A O 1
ATOM 1273 N N . GLU A 1 162 ? 0.104 -6.167 0.828 1.00 98.69 162 GLU A N 1
ATOM 1274 C CA . GLU A 1 162 ? 0.259 -6.458 2.256 1.00 98.69 162 GLU A CA 1
ATOM 1275 C C . GLU A 1 162 ? -0.595 -5.456 3.048 1.00 98.69 162 GLU A C 1
ATOM 1277 O O . GLU A 1 162 ? -0.463 -4.250 2.855 1.00 98.69 162 GLU A O 1
ATOM 1282 N N . SER A 1 163 ? -1.481 -5.936 3.927 1.00 98.38 163 SER A N 1
ATOM 1283 C CA . SER A 1 163 ? -2.519 -5.109 4.565 1.00 98.38 163 SER A CA 1
ATOM 1284 C C . SER A 1 163 ? -1.968 -3.951 5.400 1.00 98.38 163 SER A C 1
ATOM 1286 O O . SER A 1 163 ? -2.442 -2.820 5.277 1.00 98.38 163 SER A O 1
ATOM 1288 N N . ILE A 1 164 ? -1.001 -4.235 6.271 1.00 98.44 164 ILE A N 1
ATOM 1289 C CA . ILE A 1 164 ? -0.367 -3.269 7.163 1.00 98.44 164 ILE A CA 1
ATOM 1290 C C . ILE A 1 164 ? 0.952 -3.844 7.689 1.00 98.44 164 ILE A C 1
ATOM 1292 O O . ILE A 1 164 ? 1.047 -5.039 7.974 1.00 98.44 164 ILE A O 1
ATOM 1296 N N . ASN A 1 165 ? 1.969 -2.999 7.820 1.00 98.62 165 ASN A N 1
ATOM 1297 C CA . ASN A 1 165 ? 3.260 -3.375 8.384 1.00 98.62 165 ASN A CA 1
ATOM 1298 C C . ASN A 1 165 ? 3.194 -3.494 9.908 1.00 98.62 165 ASN A C 1
ATOM 1300 O O . ASN A 1 165 ? 2.699 -2.583 10.559 1.00 98.62 165 ASN A O 1
ATOM 1304 N N . GLU A 1 166 ? 3.776 -4.553 10.471 1.00 97.44 166 GLU A N 1
ATOM 1305 C CA . GLU A 1 166 ? 4.033 -4.687 11.918 1.00 97.44 166 GLU A CA 1
ATOM 1306 C C . GLU A 1 166 ? 2.857 -4.234 12.815 1.00 97.44 166 GLU A C 1
ATOM 1308 O O . GLU A 1 166 ? 3.043 -3.378 13.685 1.00 97.44 166 GLU A O 1
ATOM 1313 N N . PRO A 1 167 ? 1.628 -4.761 12.617 1.00 95.50 167 PRO A N 1
ATOM 1314 C CA . PRO A 1 167 ? 0.535 -4.453 13.530 1.00 95.50 167 PRO A CA 1
ATOM 1315 C C . PRO A 1 167 ? 0.936 -4.864 14.951 1.00 95.50 167 PRO A C 1
ATOM 1317 O O . PRO A 1 167 ? 1.417 -5.977 15.179 1.00 95.50 167 PRO A O 1
ATOM 1320 N N . THR A 1 168 ? 0.760 -3.953 15.905 1.00 91.31 168 THR A N 1
ATOM 1321 C CA . THR A 1 168 ? 1.114 -4.195 17.306 1.00 91.31 168 THR A CA 1
ATOM 1322 C C . THR A 1 168 ? -0.024 -4.907 18.044 1.00 91.31 168 THR A C 1
ATOM 1324 O O . THR A 1 168 ? -1.151 -4.997 17.554 1.00 91.31 168 THR A O 1
ATOM 1327 N N . GLY A 1 169 ? 0.269 -5.445 19.228 1.00 92.25 169 GLY A N 1
ATOM 1328 C CA . GLY A 1 169 ? -0.714 -6.128 20.067 1.00 92.25 169 GLY A CA 1
ATOM 1329 C C . GLY A 1 169 ? -0.067 -7.163 20.977 1.00 92.25 169 GLY A C 1
ATOM 1330 O O . GLY A 1 169 ? 0.989 -7.710 20.659 1.00 92.25 169 GLY A O 1
ATOM 1331 N N . SER A 1 170 ? -0.686 -7.428 22.124 1.00 95.75 170 SER A N 1
ATOM 1332 C CA . SER A 1 170 ? -0.200 -8.436 23.081 1.00 95.75 170 SER A CA 1
ATOM 1333 C C . SER A 1 170 ? -1.313 -9.277 23.705 1.00 95.75 170 SER A C 1
ATOM 1335 O O . SER A 1 170 ? -1.037 -10.170 24.507 1.00 95.75 170 SER A O 1
ATOM 1337 N N . THR A 1 171 ? -2.568 -9.026 23.331 1.00 96.81 171 THR A N 1
ATOM 1338 C CA . THR A 1 171 ? -3.748 -9.713 23.863 1.00 96.81 171 THR A CA 1
ATOM 1339 C C . THR A 1 171 ? -4.543 -10.420 22.764 1.00 96.81 171 THR A C 1
ATOM 1341 O O . THR A 1 171 ? -4.412 -10.109 21.581 1.00 96.81 171 THR A O 1
ATOM 1344 N N . GLN A 1 172 ? -5.425 -11.349 23.154 1.00 97.25 172 GLN A N 1
ATOM 1345 C CA . GLN A 1 172 ? -6.364 -11.974 22.213 1.00 97.25 172 GLN A CA 1
ATOM 1346 C C . GLN A 1 172 ? -7.280 -10.936 21.549 1.00 97.25 172 GLN A C 1
ATOM 1348 O O . GLN A 1 172 ? -7.550 -11.037 20.358 1.00 97.25 172 GLN A O 1
ATOM 1353 N N . ALA A 1 173 ? -7.704 -9.909 22.291 1.00 95.81 173 ALA A N 1
ATOM 1354 C CA . ALA A 1 173 ? -8.528 -8.836 21.742 1.00 95.81 173 ALA A CA 1
ATOM 1355 C C . ALA A 1 173 ? -7.794 -8.063 20.631 1.00 95.81 173 ALA A C 1
ATOM 1357 O O . ALA A 1 173 ? -8.395 -7.762 19.603 1.00 95.81 173 ALA A O 1
ATOM 1358 N N . ASP A 1 174 ? -6.492 -7.801 20.793 1.00 96.06 174 ASP A N 1
ATOM 1359 C CA . ASP A 1 174 ? -5.683 -7.179 19.736 1.00 96.06 174 ASP A CA 1
ATOM 1360 C C . ASP A 1 174 ? -5.602 -8.082 18.496 1.00 96.06 174 ASP A C 1
ATOM 1362 O O . ASP A 1 174 ? -5.768 -7.613 17.370 1.00 96.06 174 ASP A O 1
ATOM 1366 N N . ALA A 1 175 ? -5.405 -9.391 18.692 1.00 96.31 175 ALA A N 1
ATOM 1367 C CA . ALA A 1 175 ? -5.374 -10.356 17.594 1.00 96.31 175 ALA A CA 1
ATOM 1368 C C . ALA A 1 175 ? -6.711 -10.412 16.834 1.00 96.31 175 ALA A C 1
ATOM 1370 O O . ALA A 1 175 ? -6.723 -10.437 15.602 1.00 96.31 175 ALA A O 1
ATOM 1371 N N . ASP A 1 176 ? -7.839 -10.373 17.547 1.00 96.88 176 ASP A N 1
ATOM 1372 C CA . ASP A 1 176 ? -9.175 -10.350 16.946 1.00 96.88 176 ASP A CA 1
ATOM 1373 C C . ASP A 1 176 ? -9.398 -9.075 16.117 1.00 96.88 176 ASP A C 1
ATOM 1375 O O . ASP A 1 176 ? -9.977 -9.127 15.029 1.00 96.88 176 ASP A O 1
ATOM 1379 N N . ILE A 1 177 ? -8.872 -7.935 16.577 1.00 95.81 177 ILE A N 1
ATOM 1380 C CA . ILE A 1 177 ? -8.903 -6.670 15.835 1.00 95.81 177 ILE A CA 1
ATOM 1381 C C . ILE A 1 177 ? -8.062 -6.754 14.555 1.00 95.81 177 ILE A C 1
ATOM 1383 O O . ILE A 1 177 ? -8.517 -6.307 13.500 1.00 95.81 177 ILE A O 1
ATOM 1387 N N . VAL A 1 178 ? -6.865 -7.343 14.610 1.00 96.06 178 VAL A N 1
ATOM 1388 C CA . VAL A 1 178 ? -6.018 -7.538 13.420 1.00 96.06 178 VAL A CA 1
ATOM 1389 C C . VAL A 1 178 ? -6.681 -8.493 12.420 1.00 96.06 178 VAL A C 1
ATOM 1391 O O . VAL A 1 178 ? -6.644 -8.239 11.215 1.00 96.06 178 VAL A O 1
ATOM 1394 N N . ASN A 1 179 ? -7.350 -9.550 12.892 1.00 97.50 179 ASN A N 1
ATOM 1395 C CA . ASN A 1 179 ? -8.120 -10.458 12.037 1.00 97.50 179 ASN A CA 1
ATOM 1396 C C . ASN A 1 179 ? -9.280 -9.738 11.330 1.00 97.50 179 ASN A C 1
ATOM 1398 O O . ASN A 1 179 ? -9.451 -9.899 10.120 1.00 97.50 179 ASN A O 1
ATOM 1402 N N . ASP A 1 180 ? -10.037 -8.904 12.051 1.00 97.00 180 ASP A N 1
ATOM 140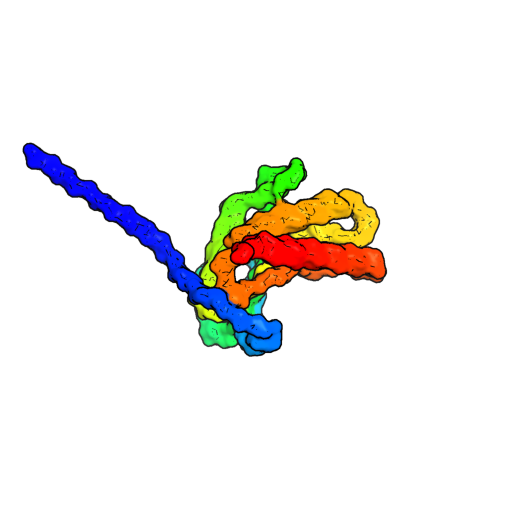3 C CA . ASP A 1 180 ? -11.085 -8.051 11.472 1.00 97.00 180 ASP A CA 1
ATOM 1404 C C . ASP A 1 180 ? -10.509 -7.090 10.417 1.00 97.00 180 ASP A C 1
ATOM 1406 O O . ASP A 1 180 ? -11.024 -7.006 9.300 1.00 97.00 180 ASP A O 1
ATOM 1410 N N . LEU A 1 181 ? -9.392 -6.420 10.722 1.00 97.06 181 LEU A N 1
ATOM 1411 C CA . LEU A 1 181 ? -8.733 -5.491 9.803 1.00 97.06 181 LEU A CA 1
ATOM 1412 C C . LEU A 1 181 ? -8.268 -6.186 8.512 1.00 97.06 181 LEU A C 1
ATOM 1414 O O . LEU A 1 181 ? -8.520 -5.694 7.409 1.00 97.06 181 LEU A O 1
ATOM 1418 N N . ASN A 1 182 ? -7.650 -7.363 8.638 1.00 98.25 182 ASN A N 1
ATOM 1419 C CA . ASN A 1 182 ? -7.221 -8.178 7.502 1.00 98.25 182 ASN A CA 1
ATOM 1420 C C . ASN A 1 182 ? -8.411 -8.638 6.651 1.00 98.25 182 ASN A C 1
ATOM 1422 O O . ASN A 1 182 ? -8.333 -8.610 5.421 1.00 98.25 182 ASN A O 1
ATOM 1426 N N . GLN A 1 183 ? -9.528 -9.021 7.276 1.00 98.50 183 GLN A N 1
ATOM 1427 C CA . GLN A 1 183 ? -10.722 -9.437 6.542 1.00 98.50 183 GLN A CA 1
ATOM 1428 C C . GLN A 1 183 ? -11.348 -8.272 5.762 1.00 98.50 183 GLN A C 1
ATOM 1430 O O . GLN A 1 183 ? -11.734 -8.450 4.603 1.00 98.50 183 GLN A O 1
ATOM 1435 N N . ARG A 1 184 ? -11.408 -7.073 6.354 1.00 98.12 184 ARG A N 1
ATOM 1436 C CA . ARG A 1 184 ? -11.862 -5.845 5.674 1.00 98.12 184 ARG A CA 1
ATOM 1437 C C . ARG A 1 184 ? -10.991 -5.524 4.467 1.00 98.12 184 ARG A C 1
ATOM 1439 O O . ARG A 1 184 ? -11.514 -5.323 3.372 1.00 98.12 184 ARG A O 1
ATOM 1446 N N . PHE A 1 185 ? -9.673 -5.557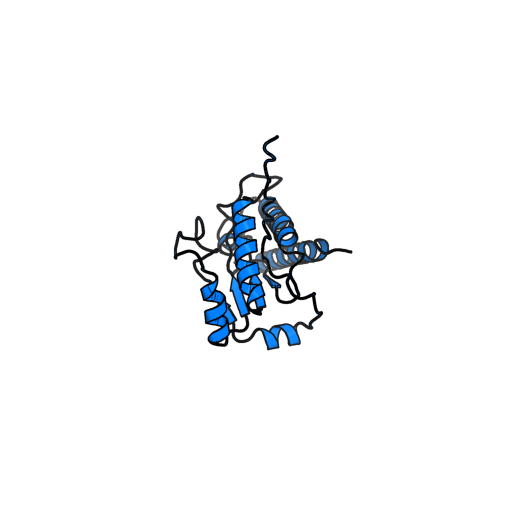 4.648 1.00 98.56 185 PHE A N 1
ATOM 1447 C CA . PHE A 1 185 ? -8.699 -5.373 3.575 1.00 98.56 185 PHE A CA 1
ATOM 1448 C C . PHE A 1 185 ? -8.921 -6.359 2.416 1.00 98.56 185 PHE A C 1
ATOM 1450 O O . PHE A 1 185 ? -9.076 -5.936 1.270 1.00 98.56 185 PHE A O 1
ATOM 1457 N N . VAL A 1 186 ? -9.016 -7.664 2.703 1.00 97.94 186 VAL A N 1
ATOM 1458 C CA . VAL A 1 186 ? -9.246 -8.693 1.673 1.00 97.94 186 VAL A CA 1
ATOM 1459 C C . VAL A 1 186 ? -10.559 -8.450 0.926 1.00 97.94 186 VAL A C 1
ATOM 1461 O O . VAL A 1 186 ? -10.604 -8.605 -0.295 1.00 97.94 186 VAL A O 1
ATOM 1464 N N . ASN A 1 187 ? -11.622 -8.057 1.632 1.00 98.12 187 ASN A N 1
ATOM 1465 C CA . ASN A 1 187 ? -12.916 -7.765 1.016 1.00 98.12 187 ASN A CA 1
ATOM 1466 C C . ASN A 1 187 ? -12.836 -6.568 0.055 1.00 98.12 187 ASN A C 1
ATOM 1468 O O . ASN A 1 187 ? -13.389 -6.642 -1.040 1.00 98.12 187 ASN A O 1
ATOM 1472 N N . ILE A 1 188 ? -12.127 -5.501 0.437 1.00 98.00 188 ILE A N 1
ATOM 1473 C CA . ILE A 1 188 ? -11.930 -4.303 -0.397 1.00 98.00 188 ILE A CA 1
ATOM 1474 C C . ILE A 1 188 ? -11.111 -4.625 -1.647 1.00 98.00 188 ILE A C 1
ATOM 1476 O O . ILE A 1 188 ? -11.493 -4.248 -2.752 1.00 98.00 188 ILE A O 1
ATOM 1480 N N . VAL A 1 189 ? -10.000 -5.348 -1.494 1.00 96.25 189 VAL A N 1
ATOM 1481 C CA . VAL A 1 189 ? -9.151 -5.727 -2.633 1.00 96.25 189 VAL A CA 1
ATOM 1482 C C . VAL A 1 189 ? -9.910 -6.626 -3.608 1.00 96.25 189 VAL A C 1
ATOM 1484 O O . VAL A 1 189 ? -9.802 -6.454 -4.817 1.00 96.25 189 VAL A O 1
ATOM 1487 N N . LYS A 1 190 ? -10.715 -7.574 -3.114 1.00 94.25 190 LYS A N 1
ATOM 1488 C CA . LYS A 1 190 ? -11.514 -8.448 -3.986 1.00 94.25 190 LYS A CA 1
ATOM 1489 C C . LYS A 1 190 ? -12.636 -7.707 -4.710 1.00 94.25 190 LYS A C 1
ATOM 1491 O O . LYS A 1 190 ? -12.962 -8.081 -5.831 1.00 94.25 190 LYS A O 1
ATOM 1496 N N . SER A 1 191 ? -13.228 -6.684 -4.094 1.00 93.94 191 SER A N 1
ATOM 1497 C CA . SER A 1 191 ? -14.328 -5.923 -4.696 1.00 93.94 191 SER A CA 1
ATOM 1498 C C . SER A 1 191 ? -13.875 -4.825 -5.664 1.00 93.94 191 SER A C 1
ATOM 1500 O O . SER A 1 191 ? -14.710 -4.285 -6.386 1.00 93.94 191 SER A O 1
ATOM 1502 N N . SER A 1 192 ? -12.577 -4.499 -5.715 1.00 89.25 192 SER A N 1
ATOM 1503 C CA . SER A 1 192 ? -12.030 -3.493 -6.639 1.00 89.25 192 SER A CA 1
ATOM 1504 C C . SER A 1 192 ? -11.785 -4.021 -8.061 1.00 89.25 192 SER A C 1
ATOM 1506 O O . SER A 1 192 ? -11.608 -3.226 -8.991 1.00 89.25 192 SER A O 1
ATOM 1508 N N . GLY A 1 193 ? -11.773 -5.348 -8.234 1.00 73.44 193 GLY A N 1
ATOM 1509 C CA . GLY A 1 193 ? -11.628 -6.015 -9.525 1.00 73.44 193 GLY A CA 1
ATOM 1510 C C . GLY A 1 193 ? -12.840 -5.817 -10.441 1.00 73.44 193 GLY A C 1
ATOM 1511 O O . GLY A 1 193 ? -13.939 -5.486 -9.996 1.00 73.44 193 GLY A O 1
ATOM 1512 N N . LYS A 1 194 ? -12.644 -6.016 -11.749 1.00 58.78 194 LYS A N 1
ATOM 1513 C CA . LYS A 1 194 ? -13.768 -6.083 -12.697 1.00 58.78 194 LYS A CA 1
ATOM 1514 C C . LYS A 1 194 ? -14.561 -7.381 -12.447 1.00 58.78 194 LYS A C 1
ATOM 1516 O O . LYS A 1 194 ? -13.924 -8.383 -12.117 1.00 58.78 194 LYS A O 1
ATOM 1521 N N . PRO A 1 195 ? -15.903 -7.354 -12.563 1.00 42.81 195 PRO A N 1
ATOM 1522 C CA . PRO A 1 195 ? -16.731 -8.555 -12.460 1.00 42.81 195 PRO A CA 1
ATOM 1523 C C . PRO A 1 195 ? -16.390 -9.594 -13.533 1.00 42.81 195 PRO A C 1
ATOM 1525 O O . PRO A 1 195 ? -15.899 -9.192 -14.616 1.00 42.81 195 PRO A O 1
#

Sequence (195 aa):
MRSLLAGLALFASGHAALAAFTSLTAKETFARMTPGWNLGNTLDALPTEGSWMAPVQNITFSQIYAEGFRSVRIPITFNDHFISDAPDYKVDPAWLSRINYVVDAALSTGLFVVVNVHHDSWNWADMAGPKPDIDARKAKFEKLWQQYAALLKDKNERLLFESINEPTGSTQADADIVNDLNQRFVNIVKSSGKP

Radius of gyration: 19.3 Å; chains: 1; bounding box: 39×54×74 Å

Organism: Thanatephorus cucumeris (strain AG1-IB / isolate 7/3/14) (NCBI:txid1108050)